Protein AF-0000000070921226 (afdb_homodimer)

Secondary structure (DSSP, 8-state):
--TTEEEEEE-SSSSS-EEEEEE-S-HHHHHH-TTEEEEEEEESS----TTTEEEE--STTT--SS-EEEEEEEEEEEEGGGEEEEEEE--HHHHHHHHHHHHHHHT--/--TTEEEEEE-SSSSS-EEEEEE-S-HHHHHH-TTEEEEEEEESS----TTTEEEE--STTT--SS-EEEEEEEEEEEEGGGEEEEEEE--HHHHHHHHHHHHHHHT--

pLDDT: mean 92.5, std 10.68, range [44.06, 98.75]

Solvent-accessible surface area (backbone atoms only — not comparable to full-atom values): 11361 Å² total; per-residue (Å²): 130,47,52,40,28,25,27,30,28,55,46,87,82,49,90,59,60,67,35,54,25,33,30,41,29,13,53,74,47,46,70,74,46,61,63,44,47,35,31,25,37,44,40,70,75,79,76,97,41,82,73,45,44,47,81,43,69,45,39,83,63,36,46,38,89,52,52,26,23,38,32,57,74,42,33,37,48,41,52,39,88,56,47,55,58,74,52,25,36,61,50,73,69,54,46,54,52,48,50,54,36,40,26,50,42,49,48,67,112,131,49,53,40,28,24,26,28,26,54,48,88,80,50,90,60,60,67,36,54,25,32,31,41,29,12,53,73,46,47,68,73,46,60,63,44,46,35,32,24,36,44,41,70,75,79,75,97,42,82,74,45,42,48,80,43,70,45,40,82,62,37,46,39,90,52,52,27,23,39,31,58,75,42,34,39,47,41,50,38,88,55,49,56,58,74,52,25,37,60,50,72,69,54,47,55,51,49,49,54,35,41,27,52,42,50,48,65,111

Nearest PDB structures (foldseek):
  5hk0-assembly1_B  TM=8.992E-01  e=8.658E-09  Mycobacterium tuberculosis H37Rv
  5hkc-assembly1_B  TM=8.793E-01  e=7.652E-09  Mycobacterium tuberculosis CDC1551
  5hk0-assembly1_A  TM=8.849E-01  e=1.606E-08  Mycobacterium tuberculosis H37Rv
  5hk3-assembly1_A  TM=8.472E-01  e=9.797E-09  Mycobacterium tuberculosis H37Rv
  5hk0-assembly2_C  TM=8.992E-01  e=5.878E-08  Mycobacterium tuberculosis H37Rv

Organism: NCBI:txid713585

Sequence (218 aa):
MRRGDIVTVAAPGAYGKPRPAVVIQGDSLNQADPSSTIVALMTSAPVDAPLLRLTVPANEETGLRTTSQVQVNRILTLPVAKVGQTIGRLNDRQMVELNRLLAVVIGLTMRRGDIVTVAAPGAYGKPRPAVVIQGDSLNQADPSSTIVALMTSAPVDAPLLRLTVPANEETGLRTTSQVQVNRILTLPVAKVGQTIGRLNDRQMVELNRLLAVVIGLT

InterPro domains:
  IPR003477 mRNA interferase PemK-like [PF02452] (2-105)
  IPR003477 mRNA interferase PemK-like [PTHR33988] (1-108)
  IPR011067 Plasmid maintenance toxin/Cell growth inhibitor [G3DSA:2.30.30.110] (11-109)

Foldseek 3Di:
DAAFFWWWFQDPPDPRDTFIWGFHAHVVCCPVPVQKTKTFGKDLDDDPDLLFWQWDQDDQQNQDPHTIIGRLLRMDMDTNVRIHDGRHGDDPVSVVSSVNSNCVNVVVD/DAAFFWWWFQDPPDVRDTFIWGFHDHVVCCVVPVQKTKTFGKDLDDDPDLLFWQWDQDDQQNQDPHTIIGGLLRMDMDTNVRIHDGRHGDDPVSVVSSVNSNCVNVVVD

Radius of gyration: 16.71 Å; Cα contacts (8 Å, |Δi|>4): 508; chains: 2; bounding box: 35×48×41 Å

Structure (mmCIF, N/CA/C/O backbone):
data_AF-0000000070921226-model_v1
#
loop_
_entity.id
_entity.type
_entity.pdbx_description
1 polymer 'Growth inhibitor PemK'
#
loop_
_atom_site.group_PDB
_atom_site.id
_atom_site.type_symbol
_atom_site.label_atom_id
_atom_site.label_alt_id
_atom_site.label_comp_id
_atom_site.label_asym_id
_atom_site.label_entity_id
_atom_site.label_seq_id
_atom_site.pdbx_PDB_ins_code
_atom_site.Cartn_x
_atom_site.Cartn_y
_atom_site.Cartn_z
_atom_site.occupancy
_atom_site.B_iso_or_equiv
_atom_site.auth_seq_id
_atom_site.auth_comp_id
_atom_site.auth_asym_id
_atom_site.auth_atom_id
_atom_site.pdbx_PDB_model_num
ATOM 1 N N . MET A 1 1 ? -15.984 6.469 6.035 1 92.06 1 MET A N 1
ATOM 2 C CA . MET A 1 1 ? -14.586 6.695 5.688 1 92.06 1 MET A CA 1
ATOM 3 C C . MET A 1 1 ? -14.422 6.867 4.18 1 92.06 1 MET A C 1
ATOM 5 O O . MET A 1 1 ? -15.023 6.129 3.396 1 92.06 1 MET A O 1
ATOM 9 N N . ARG A 1 2 ? -13.711 7.895 3.787 1 95.56 2 ARG A N 1
ATOM 10 C CA . ARG A 1 2 ? -13.508 8.234 2.383 1 95.56 2 ARG A CA 1
ATOM 11 C C . ARG A 1 2 ? -12.031 8.43 2.072 1 95.56 2 ARG A C 1
ATOM 13 O O . ARG A 1 2 ? -11.258 8.844 2.939 1 95.56 2 ARG A O 1
ATOM 20 N N . ARG A 1 3 ? -11.797 8.102 0.801 1 97.69 3 ARG A N 1
ATOM 21 C CA . ARG A 1 3 ? -10.445 8.414 0.341 1 97.69 3 ARG A CA 1
ATOM 22 C C . ARG A 1 3 ? -10.117 9.883 0.588 1 97.69 3 ARG A C 1
ATOM 24 O O . ARG A 1 3 ? -10.945 10.766 0.34 1 97.69 3 ARG A O 1
ATOM 31 N N . GLY A 1 4 ? -8.922 10.086 1.115 1 98.44 4 GLY A N 1
ATOM 32 C CA . GLY A 1 4 ? -8.508 11.445 1.426 1 98.44 4 GLY A CA 1
ATOM 33 C C . GLY A 1 4 ? -8.758 11.836 2.871 1 98.44 4 GLY A C 1
ATOM 34 O O . GLY A 1 4 ? -8.258 12.859 3.342 1 98.44 4 GLY A O 1
ATOM 35 N N . ASP A 1 5 ? -9.57 11.07 3.596 1 98.62 5 ASP A N 1
ATOM 36 C CA . ASP A 1 5 ? -9.742 11.297 5.027 1 98.62 5 ASP A CA 1
ATOM 37 C C . ASP A 1 5 ? -8.422 11.141 5.777 1 98.62 5 ASP A C 1
ATOM 39 O O . ASP A 1 5 ? -7.645 10.234 5.488 1 98.62 5 ASP A O 1
ATOM 43 N N . ILE A 1 6 ? -8.18 12.039 6.703 1 98.75 6 ILE A N 1
ATOM 44 C CA . ILE A 1 6 ? -7.109 11.867 7.684 1 98.75 6 ILE A CA 1
ATOM 45 C C . ILE A 1 6 ? -7.66 11.172 8.93 1 98.75 6 ILE A C 1
ATOM 47 O O . ILE A 1 6 ? -8.602 11.664 9.547 1 98.75 6 ILE A O 1
ATOM 51 N N . VAL A 1 7 ? -7.074 10.055 9.297 1 98.25 7 VAL A N 1
ATOM 52 C CA . VAL A 1 7 ? -7.551 9.227 10.391 1 98.25 7 VAL A CA 1
ATOM 53 C C . VAL A 1 7 ? -6.41 8.953 11.375 1 98.25 7 VAL A C 1
ATOM 55 O O . VAL A 1 7 ? -5.242 9.195 11.055 1 98.25 7 VAL A O 1
ATOM 58 N N . THR A 1 8 ? -6.746 8.547 12.555 1 96.56 8 THR A N 1
ATOM 59 C CA . THR A 1 8 ? -5.73 8.07 13.484 1 96.56 8 THR A CA 1
ATOM 60 C C . THR A 1 8 ? -5.582 6.555 13.398 1 96.56 8 THR A C 1
ATOM 62 O O . THR A 1 8 ? -6.574 5.836 13.266 1 96.56 8 THR A O 1
ATOM 65 N N . VAL A 1 9 ? -4.301 6.148 13.391 1 94.38 9 VAL A N 1
ATOM 66 C CA . VAL A 1 9 ? -4.082 4.707 13.352 1 94.38 9 VAL A CA 1
ATOM 67 C C . VAL A 1 9 ? -3.01 4.32 14.367 1 94.38 9 VAL A C 1
ATOM 69 O O . VAL A 1 9 ? -2.1 5.105 14.648 1 94.38 9 VAL A O 1
ATOM 72 N N . ALA A 1 10 ? -3.209 3.178 14.992 1 81.38 10 ALA A N 1
ATOM 73 C CA . ALA A 1 10 ? -2.146 2.609 15.82 1 81.38 10 ALA A CA 1
ATOM 74 C C . ALA A 1 10 ? -1.077 1.944 14.953 1 81.38 10 ALA A C 1
ATOM 76 O O . ALA A 1 10 ? -1.373 1.024 14.188 1 81.38 10 ALA A O 1
ATOM 77 N N . ALA A 1 11 ? -0.062 2.578 14.602 1 62.94 11 ALA A N 1
ATOM 78 C CA . ALA A 1 11 ? 0.935 1.923 13.758 1 62.94 11 ALA A CA 1
ATOM 79 C C . ALA A 1 11 ? 1.605 0.769 14.492 1 62.94 11 ALA A C 1
ATOM 81 O O . ALA A 1 11 ? 1.796 0.831 15.711 1 62.94 11 ALA A O 1
ATOM 82 N N . PRO A 1 12 ? 1.834 -0.324 13.594 1 56.66 12 PRO A N 1
ATOM 83 C CA . PRO A 1 12 ? 2.498 -1.465 1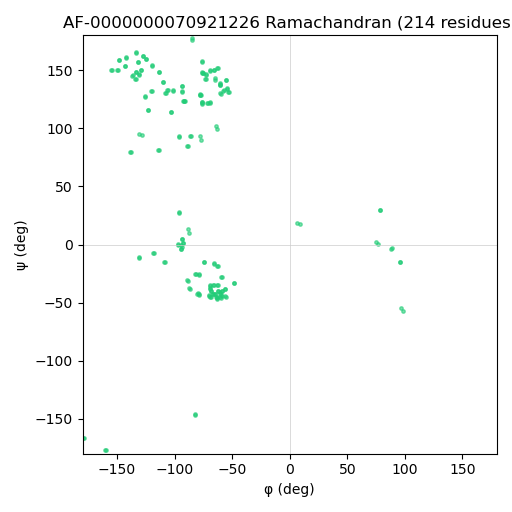4.227 1 56.66 12 PRO A CA 1
ATOM 84 C C . PRO A 1 12 ? 3.832 -1.089 14.867 1 56.66 12 PRO A C 1
ATOM 86 O O . PRO A 1 12 ? 4.605 -0.324 14.289 1 56.66 12 PRO A O 1
ATOM 89 N N . GLY A 1 13 ? 4.102 -1.457 15.984 1 49.94 13 GLY A N 1
ATOM 90 C CA . GLY A 1 13 ? 5.332 -1.242 16.734 1 49.94 13 GLY A CA 1
ATOM 91 C C . GLY A 1 13 ? 5.258 -0.051 17.672 1 49.94 13 GLY A C 1
ATOM 92 O O . GLY A 1 13 ? 5.867 -0.06 18.75 1 49.94 13 GLY A O 1
ATOM 93 N N . ALA A 1 14 ? 4.895 1.092 17.047 1 44.78 14 ALA A N 1
ATOM 94 C CA . ALA A 1 14 ? 5.035 2.312 17.844 1 44.78 14 ALA A CA 1
ATOM 95 C C . ALA A 1 14 ? 4.109 2.295 19.047 1 44.78 14 ALA A C 1
ATOM 97 O O . ALA A 1 14 ? 2.889 2.193 18.906 1 44.78 14 ALA A O 1
ATOM 98 N N . TYR A 1 15 ? 4.824 1.974 20.25 1 51 15 TYR A N 1
ATOM 99 C CA . TYR A 1 15 ? 4.266 2.004 21.594 1 51 15 TYR A CA 1
ATOM 100 C C . TYR A 1 15 ? 2.766 2.273 21.547 1 51 15 TYR A C 1
ATOM 102 O O . TYR A 1 15 ? 2.164 2.617 22.578 1 51 15 TYR A O 1
ATOM 110 N N . GLY A 1 16 ? 2.156 2.082 20.484 1 58.38 16 GLY A N 1
ATOM 111 C CA . GLY A 1 16 ? 0.704 2.088 20.562 1 58.38 16 GLY A CA 1
ATOM 112 C C . GLY A 1 16 ? 0.105 3.475 20.406 1 58.38 16 GLY A C 1
ATOM 113 O O . GLY A 1 16 ? -1.105 3.65 20.562 1 58.38 16 GLY A O 1
ATOM 114 N N . LYS A 1 17 ? 0.927 4.59 20.297 1 71.44 17 LYS A N 1
ATOM 115 C CA . LYS A 1 17 ? 0.249 5.879 20.219 1 71.44 17 LYS A CA 1
ATOM 116 C C . LYS A 1 17 ? -0.321 6.117 18.828 1 71.44 17 LYS A C 1
ATOM 118 O O . LYS A 1 17 ? 0.383 5.953 17.828 1 71.44 17 LYS A O 1
ATOM 123 N N . PRO A 1 18 ? -1.565 6.445 18.812 1 86.44 18 PRO A N 1
ATOM 124 C CA . PRO A 1 18 ? -2.211 6.645 17.516 1 86.44 18 PRO A CA 1
ATOM 125 C C . PRO A 1 18 ? -1.567 7.766 16.703 1 86.44 18 PRO A C 1
ATOM 127 O O . PRO A 1 18 ? -1.238 8.82 17.25 1 86.44 18 PRO A O 1
ATOM 130 N N . ARG A 1 19 ? -1.253 7.48 15.461 1 92.31 19 ARG A N 1
ATOM 131 C CA . ARG A 1 19 ? -0.672 8.438 14.531 1 92.31 19 ARG A CA 1
ATOM 132 C C . ARG A 1 19 ? -1.638 8.75 13.391 1 92.31 19 ARG A C 1
ATOM 134 O O . ARG A 1 19 ? -2.457 7.906 13.023 1 92.31 19 ARG A O 1
ATOM 141 N N . PRO A 1 20 ? -1.543 10.039 12.883 1 96.94 20 PRO A N 1
ATOM 142 C CA . PRO A 1 20 ? -2.375 10.336 11.719 1 96.94 20 PRO A CA 1
ATOM 143 C C . PRO A 1 20 ? -1.96 9.539 10.484 1 96.94 20 PRO A C 1
ATOM 145 O O . PRO A 1 20 ? -0.782 9.211 10.32 1 96.94 20 PRO A O 1
ATOM 148 N N . ALA A 1 21 ? -2.887 9.258 9.656 1 98 21 ALA A N 1
ATOM 149 C CA . ALA A 1 21 ? -2.717 8.625 8.352 1 98 21 ALA A CA 1
ATOM 150 C C . ALA A 1 21 ? -3.777 9.117 7.367 1 98 21 ALA A C 1
ATOM 152 O O . ALA A 1 21 ? -4.828 9.617 7.773 1 98 21 ALA A O 1
ATOM 153 N N . VAL A 1 22 ? -3.486 8.977 6.098 1 98.69 22 VAL A N 1
ATOM 154 C CA . VAL A 1 22 ? -4.453 9.352 5.07 1 98.69 22 VAL A CA 1
ATOM 155 C C . VAL A 1 22 ? -5.023 8.094 4.414 1 98.69 22 VAL A C 1
ATOM 157 O O . VAL A 1 22 ? -4.273 7.207 4.004 1 98.69 22 VAL A O 1
ATOM 160 N N . VAL A 1 23 ? -6.34 8.055 4.328 1 98.19 23 VAL A N 1
ATOM 161 C CA . VAL A 1 23 ? -6.992 6.977 3.592 1 98.19 23 VAL A CA 1
ATOM 162 C C . VAL A 1 23 ? -6.727 7.133 2.098 1 98.19 23 VAL A C 1
ATOM 164 O O . VAL A 1 23 ? -7.102 8.141 1.495 1 98.19 23 VAL A O 1
ATOM 167 N N . ILE A 1 24 ? -6.113 6.059 1.52 1 98.12 24 ILE A N 1
ATOM 168 C CA . ILE A 1 24 ? -5.805 6.184 0.098 1 98.12 24 ILE A CA 1
ATOM 169 C C . ILE A 1 24 ? -6.562 5.113 -0.688 1 98.12 24 ILE A C 1
ATOM 171 O O . ILE A 1 24 ? -6.555 5.121 -1.921 1 98.12 24 ILE A O 1
ATOM 175 N N . GLN A 1 25 ? -7.227 4.172 0.006 1 97.19 25 GLN A N 1
ATOM 176 C CA . GLN A 1 25 ? -8.094 3.207 -0.661 1 97.19 25 GLN A CA 1
ATOM 177 C C . GLN A 1 25 ? -9.234 3.908 -1.4 1 97.19 25 GLN A C 1
ATOM 179 O O . GLN A 1 25 ? -9.836 4.844 -0.874 1 97.19 25 GLN A O 1
ATOM 184 N N . GLY A 1 26 ? -9.523 3.383 -2.625 1 96.19 26 GLY A N 1
ATOM 185 C CA . GLY A 1 26 ? -10.602 3.955 -3.412 1 96.19 26 GLY A CA 1
ATOM 186 C C . GLY A 1 26 ? -11.961 3.811 -2.75 1 96.19 26 GLY A C 1
ATOM 187 O O . GLY A 1 26 ? -12.234 2.803 -2.1 1 96.19 26 GLY A O 1
ATOM 188 N N . ASP A 1 27 ? -12.852 4.754 -3.066 1 94.81 27 ASP A N 1
ATOM 189 C CA . ASP A 1 27 ? -14.133 4.82 -2.379 1 94.81 27 ASP A CA 1
ATOM 190 C C . ASP A 1 27 ? -15.023 3.633 -2.75 1 94.81 27 ASP A C 1
ATOM 192 O O . ASP A 1 27 ? -15.828 3.172 -1.938 1 94.81 27 ASP A O 1
ATOM 196 N N . SER A 1 28 ? -14.922 3.217 -3.963 1 91.38 28 SER A N 1
ATOM 197 C CA . SER A 1 28 ? -15.711 2.053 -4.352 1 91.38 28 SER A CA 1
ATOM 198 C C . SER A 1 28 ? -15.422 0.86 -3.445 1 91.38 28 SER A C 1
ATOM 200 O O . SER A 1 28 ? -16.328 0.13 -3.059 1 91.38 28 SER A O 1
ATOM 202 N N . LEU A 1 29 ? -14.234 0.707 -3.09 1 92.12 29 LEU A N 1
ATOM 203 C CA . LEU A 1 29 ? -13.859 -0.392 -2.207 1 92.12 29 LEU A CA 1
ATOM 204 C C . LEU A 1 29 ? -14.203 -0.066 -0.758 1 92.12 29 LEU A C 1
ATOM 206 O O . LEU A 1 29 ? -14.602 -0.949 0.002 1 92.12 29 LEU A O 1
ATOM 210 N N . ASN A 1 30 ? -13.906 1.122 -0.368 1 92.25 30 ASN A N 1
ATOM 211 C CA . ASN A 1 30 ? -14.289 1.528 0.979 1 92.25 30 ASN A CA 1
ATOM 212 C C . ASN A 1 30 ? -15.75 1.182 1.275 1 92.25 30 ASN A C 1
ATOM 214 O O . ASN A 1 30 ? -16.094 0.838 2.408 1 92.25 30 ASN A O 1
ATOM 218 N N . GLN A 1 31 ? -16.562 1.231 0.322 1 89.62 31 GLN A N 1
ATOM 219 C CA . GLN A 1 31 ? -17.984 0.988 0.476 1 89.62 31 GLN A CA 1
ATOM 220 C C . GLN A 1 31 ? -18.312 -0.5 0.363 1 89.62 31 GLN A C 1
ATOM 222 O O . GLN A 1 31 ? -19.109 -1.026 1.133 1 89.62 31 GLN A O 1
A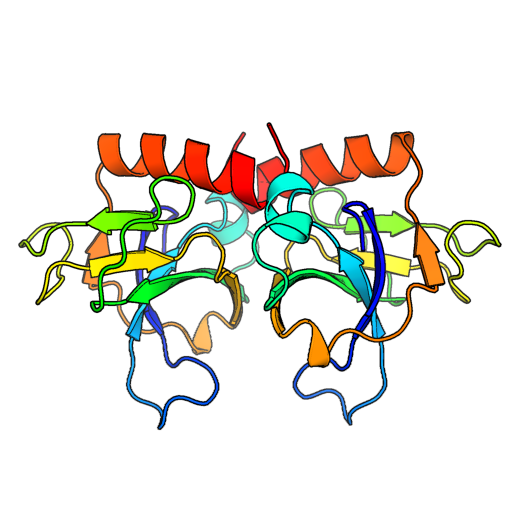TOM 227 N N . ALA A 1 32 ? -17.641 -1.193 -0.539 1 85.19 32 ALA A N 1
ATOM 228 C CA . ALA A 1 32 ? -17.984 -2.576 -0.87 1 85.19 32 ALA A CA 1
ATOM 229 C C . ALA A 1 32 ? -17.422 -3.539 0.176 1 85.19 32 ALA A C 1
ATOM 231 O O . ALA A 1 32 ? -18.031 -4.566 0.47 1 85.19 32 ALA A O 1
ATOM 232 N N . ASP A 1 33 ? -16.266 -3.406 0.652 1 78.31 33 ASP A N 1
ATOM 233 C CA . ASP A 1 33 ? -15.609 -4.258 1.641 1 78.31 33 ASP A CA 1
ATOM 234 C C . ASP A 1 33 ? -14.992 -3.422 2.764 1 78.31 33 ASP A C 1
ATOM 236 O O . ASP A 1 33 ? -13.797 -3.139 2.748 1 78.31 33 ASP A O 1
ATO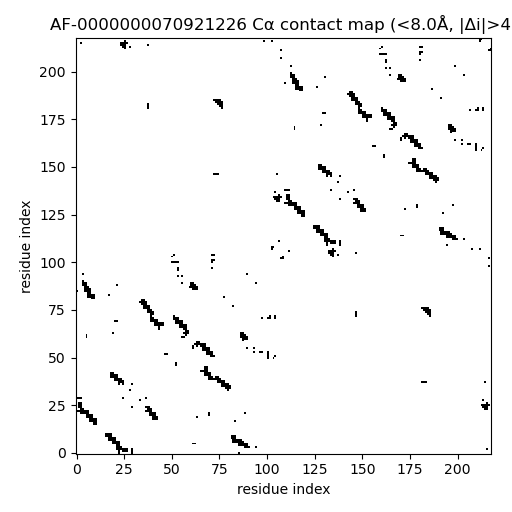M 240 N N . PRO A 1 34 ? -15.742 -3.332 3.715 1 77 34 PRO A N 1
ATOM 241 C CA . PRO A 1 34 ? -15.305 -2.434 4.785 1 77 34 PRO A CA 1
ATOM 242 C C . PRO A 1 34 ? -14.43 -3.131 5.824 1 77 34 PRO A C 1
ATOM 244 O O . PRO A 1 34 ? -14.234 -2.607 6.926 1 77 34 PRO A O 1
ATOM 247 N N . SER A 1 35 ? -14 -4.25 5.496 1 90.81 35 SER A N 1
ATOM 248 C CA . SER A 1 35 ? -13.258 -4.969 6.527 1 90.81 35 SER A CA 1
ATOM 249 C C . SER A 1 35 ? -11.836 -4.441 6.652 1 90.81 35 SER A C 1
ATOM 251 O O . SER A 1 35 ? -11.219 -4.555 7.711 1 90.81 35 SER A O 1
ATOM 253 N N . SER A 1 36 ? -11.32 -3.893 5.609 1 93.81 36 SER A N 1
ATOM 254 C CA . SER A 1 36 ? -9.961 -3.35 5.648 1 93.81 36 SER A CA 1
ATOM 255 C C . SER A 1 36 ? -9.859 -2.061 4.84 1 93.81 36 SER A C 1
ATOM 257 O O . SER A 1 36 ? -10.766 -1.732 4.07 1 93.81 36 SER A O 1
ATOM 259 N N . THR A 1 37 ? -8.891 -1.301 5.07 1 95.56 37 THR A N 1
ATOM 260 C CA . THR A 1 37 ? -8.602 -0.093 4.309 1 95.56 37 THR A CA 1
ATOM 261 C C . THR A 1 37 ? -7.094 0.096 4.156 1 95.56 37 THR A C 1
ATOM 263 O O . THR A 1 37 ? -6.309 -0.465 4.926 1 95.56 37 THR A O 1
ATOM 266 N N . ILE A 1 38 ? -6.691 0.779 3.092 1 96.69 38 ILE A N 1
ATOM 267 C CA . ILE A 1 38 ? -5.297 1.111 2.83 1 96.69 38 ILE A CA 1
ATOM 268 C C . ILE A 1 38 ? -5.031 2.566 3.209 1 96.69 38 ILE A C 1
ATOM 270 O O . ILE A 1 38 ? -5.797 3.461 2.836 1 96.69 38 ILE A O 1
ATOM 274 N N . VAL A 1 39 ? -3.949 2.799 3.945 1 97.25 39 VAL A N 1
ATOM 275 C CA . VAL A 1 39 ? -3.619 4.156 4.371 1 97.25 39 VAL A CA 1
ATOM 276 C C . VAL A 1 39 ? -2.15 4.445 4.074 1 97.25 39 VAL A C 1
ATOM 278 O O . VAL A 1 39 ? -1.354 3.525 3.875 1 97.25 39 VAL A O 1
ATOM 281 N N . ALA A 1 40 ? -1.833 5.668 3.953 1 97.81 40 ALA A N 1
ATOM 282 C CA . ALA A 1 40 ? -0.462 6.168 4 1 97.81 40 ALA A CA 1
ATOM 283 C C . ALA A 1 40 ? -0.188 6.887 5.32 1 97.81 40 ALA A C 1
ATOM 285 O O . ALA A 1 40 ? -0.95 7.77 5.723 1 97.81 40 ALA A O 1
ATOM 286 N N . LEU A 1 41 ? 0.9 6.605 5.98 1 96.44 41 LEU A N 1
ATOM 287 C CA . LEU A 1 41 ? 1.21 7.164 7.293 1 96.44 41 LEU A CA 1
ATOM 288 C C . LEU A 1 41 ? 1.671 8.609 7.172 1 96.44 41 LEU A C 1
ATOM 290 O O . LEU A 1 41 ? 2.137 9.031 6.109 1 96.44 41 LEU A O 1
ATOM 294 N N . MET A 1 42 ? 1.526 9.32 8.273 1 97.31 42 MET A N 1
ATOM 295 C CA . MET A 1 42 ? 1.997 10.695 8.336 1 97.31 42 MET A CA 1
ATOM 296 C C . MET A 1 42 ? 3.045 10.867 9.43 1 97.31 42 MET A C 1
ATOM 298 O O . MET A 1 42 ? 3.102 10.078 10.367 1 97.31 42 MET A O 1
ATOM 302 N N . THR A 1 43 ? 3.857 11.828 9.227 1 95.25 43 THR A N 1
ATOM 303 C CA . THR A 1 43 ? 4.883 12.172 10.203 1 95.25 43 THR A CA 1
ATOM 304 C C . THR A 1 43 ? 4.973 13.688 10.391 1 95.25 43 THR A C 1
ATOM 306 O O . THR A 1 43 ? 4.738 14.445 9.453 1 95.25 43 THR A O 1
ATOM 309 N N . SER A 1 44 ? 5.262 14.102 11.594 1 95.62 44 SER A N 1
ATOM 310 C CA . SER A 1 44 ? 5.484 15.516 11.867 1 95.62 44 SER A CA 1
ATOM 311 C C . SER A 1 44 ? 6.965 15.875 11.758 1 95.62 44 SER A C 1
ATOM 313 O O . SER A 1 44 ? 7.359 17.016 12.047 1 95.62 44 SER A O 1
ATOM 315 N N . ALA A 1 45 ? 7.816 14.906 11.414 1 95.06 45 ALA A N 1
ATOM 316 C CA . ALA A 1 45 ? 9.242 15.141 11.18 1 95.06 45 ALA A CA 1
ATOM 317 C C . ALA A 1 45 ? 9.531 15.336 9.695 1 95.06 45 ALA A C 1
ATOM 319 O O . ALA A 1 45 ? 9.891 14.391 9 1 95.06 45 ALA A O 1
ATOM 320 N N . PRO A 1 46 ? 9.508 16.547 9.305 1 92.25 46 PRO A N 1
ATOM 321 C CA . PRO A 1 46 ? 9.578 16.797 7.863 1 92.25 46 PRO A CA 1
ATOM 322 C C . PRO A 1 46 ? 10.969 16.531 7.289 1 92.25 46 PRO A C 1
ATOM 324 O O . PRO A 1 46 ? 11.977 16.75 7.965 1 92.25 46 PRO A O 1
ATOM 327 N N . VAL A 1 47 ? 11.023 16 6.129 1 94.25 47 VAL A N 1
ATOM 328 C CA . VAL A 1 47 ? 12.234 15.867 5.324 1 94.25 47 VAL A CA 1
ATOM 329 C C . VAL A 1 47 ? 12.016 16.5 3.953 1 94.25 47 VAL A C 1
ATOM 331 O O . VAL A 1 47 ? 10.875 16.75 3.547 1 94.25 47 VAL A O 1
ATOM 334 N N . ASP A 1 48 ? 13.148 16.828 3.275 1 94.81 48 ASP A N 1
ATOM 335 C CA . ASP A 1 48 ? 13.078 17.359 1.918 1 94.81 48 ASP A CA 1
ATOM 336 C C . ASP A 1 48 ? 13.094 16.234 0.885 1 94.81 48 ASP A C 1
ATOM 338 O O . ASP A 1 48 ? 14.141 15.922 0.319 1 94.81 48 ASP A O 1
ATOM 342 N N . ALA A 1 49 ? 11.977 15.672 0.596 1 92.94 49 ALA A N 1
ATOM 343 C CA . ALA A 1 49 ? 11.789 14.602 -0.383 1 92.94 49 ALA A CA 1
ATOM 344 C C . ALA A 1 49 ? 10.531 14.828 -1.211 1 92.94 49 ALA A C 1
ATOM 346 O O . ALA A 1 49 ? 9.508 14.18 -0.992 1 92.94 49 ALA A O 1
ATOM 347 N N . PRO A 1 50 ? 10.578 15.672 -2.191 1 92.75 50 PRO A N 1
ATOM 348 C CA . PRO A 1 50 ? 9.391 16.141 -2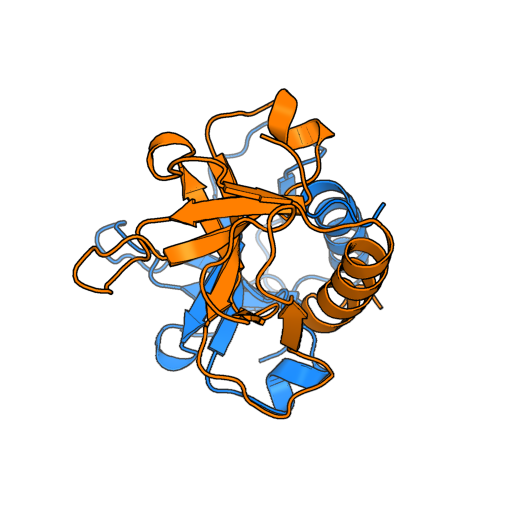.908 1 92.75 50 PRO A CA 1
ATOM 349 C C . PRO A 1 50 ? 8.695 15.031 -3.689 1 92.75 50 PRO A C 1
ATOM 351 O O . PRO A 1 50 ? 7.523 15.18 -4.062 1 92.75 50 PRO A O 1
ATOM 354 N N . LEU A 1 51 ? 9.32 13.977 -3.906 1 91.38 51 LEU A N 1
ATOM 355 C CA . LEU A 1 51 ? 8.703 12.891 -4.652 1 91.38 51 LEU A CA 1
ATOM 356 C C . LEU A 1 51 ? 8.07 11.875 -3.707 1 91.38 51 LEU A C 1
ATOM 358 O O . LEU A 1 51 ? 7.375 10.953 -4.148 1 91.38 51 LEU A O 1
ATOM 362 N N . LEU A 1 52 ? 8.266 12.125 -2.369 1 94.88 52 LEU A N 1
ATOM 363 C CA . LEU A 1 52 ? 7.824 11.094 -1.436 1 94.88 52 LEU A CA 1
ATOM 364 C C . LEU A 1 52 ? 6.984 11.695 -0.314 1 94.88 52 LEU A C 1
ATOM 366 O O . LEU A 1 52 ? 6.387 10.969 0.48 1 94.88 52 LEU A O 1
ATOM 370 N N . ARG A 1 53 ? 7.031 13.023 -0.278 1 97.31 53 ARG A N 1
ATOM 371 C CA . ARG A 1 53 ? 6.367 13.68 0.84 1 97.31 53 ARG A CA 1
ATOM 372 C C . ARG A 1 53 ? 5.363 14.719 0.344 1 97.31 53 ARG A C 1
ATOM 374 O O . ARG A 1 53 ? 5.676 15.516 -0.542 1 97.31 53 ARG A O 1
ATOM 381 N N . LEU A 1 54 ? 4.18 14.586 0.83 1 98.44 54 LEU A N 1
ATOM 382 C CA . LEU A 1 54 ? 3.18 15.641 0.692 1 98.44 54 LEU A CA 1
ATOM 383 C C . LEU A 1 54 ? 3.016 16.406 1.999 1 98.44 54 LEU A C 1
ATOM 385 O O . LEU A 1 54 ? 2.568 15.852 3.002 1 98.44 54 LEU A O 1
ATOM 389 N N . THR A 1 55 ? 3.389 17.641 1.967 1 98.38 55 THR A N 1
ATOM 390 C CA . THR A 1 55 ? 3.252 18.453 3.164 1 98.38 55 THR A CA 1
ATOM 391 C C . THR A 1 55 ? 1.806 18.906 3.354 1 98.38 55 THR A C 1
ATOM 393 O O . THR A 1 55 ? 1.176 19.406 2.416 1 98.38 55 THR A O 1
ATOM 396 N N . VAL A 1 56 ? 1.276 18.688 4.535 1 98.56 56 VAL A N 1
ATOM 397 C CA . VAL A 1 56 ? -0.094 19.031 4.906 1 98.56 56 VAL A CA 1
ATOM 398 C C . VAL A 1 56 ? -0.089 19.953 6.121 1 98.56 56 VAL A C 1
ATOM 400 O O . VAL A 1 56 ? 0.34 19.562 7.207 1 98.56 56 VAL A O 1
ATOM 403 N N . PRO A 1 57 ? -0.556 21.156 5.926 1 98.25 57 PRO A N 1
ATOM 404 C CA . PRO A 1 57 ? -0.566 22.078 7.051 1 98.25 57 PRO A CA 1
ATOM 405 C C . PRO A 1 57 ? -1.568 21.688 8.133 1 98.25 57 PRO A C 1
ATOM 407 O O . PRO A 1 57 ? -2.594 21.078 7.84 1 98.25 57 PRO A O 1
ATOM 410 N N . ALA A 1 58 ? -1.204 22.078 9.422 1 98.06 58 ALA A N 1
ATOM 411 C CA . ALA A 1 58 ? -2.156 21.938 10.523 1 98.06 58 ALA A CA 1
ATOM 412 C C . ALA A 1 58 ? -3.219 23.031 10.477 1 98.06 58 ALA A C 1
ATOM 414 O O . ALA A 1 58 ? -2.896 24.219 10.508 1 98.06 58 ALA A O 1
ATOM 415 N N . ASN A 1 59 ? -4.438 22.703 10.391 1 98.06 59 ASN A N 1
ATOM 416 C CA . ASN A 1 59 ? -5.566 23.625 10.453 1 98.06 59 ASN A CA 1
ATOM 417 C C . ASN A 1 59 ? -6.863 22.906 10.805 1 98.06 59 ASN A C 1
ATOM 419 O O . ASN A 1 59 ? -6.852 21.703 11.062 1 98.06 59 ASN A O 1
ATOM 423 N N . GLU A 1 60 ? -7.977 23.625 10.828 1 97.69 60 GLU A N 1
ATOM 424 C CA . GLU A 1 60 ? -9.258 23.047 11.227 1 97.69 60 GLU A CA 1
ATOM 425 C C . GLU A 1 60 ? -9.727 22 10.234 1 97.69 60 GLU A C 1
ATOM 427 O O . GLU A 1 60 ? -10.336 21 10.617 1 97.69 60 GLU A O 1
ATOM 432 N N . GLU A 1 61 ? -9.453 22.188 9 1 97.75 61 GLU A N 1
ATOM 433 C CA . GLU A 1 61 ? -9.891 21.266 7.957 1 97.75 61 GLU A CA 1
ATOM 434 C C . GLU A 1 61 ? -9.141 19.938 8.047 1 97.75 61 GLU A C 1
ATOM 436 O O . GLU A 1 61 ? -9.734 18.875 7.898 1 97.75 61 GLU A O 1
ATOM 441 N N . THR A 1 62 ? -7.836 20 8.242 1 98.38 62 THR A N 1
ATOM 442 C CA . THR A 1 62 ? -7.02 18.797 8.305 1 98.38 62 THR A CA 1
ATOM 443 C C . THR A 1 62 ? -7.09 18.172 9.695 1 98.38 62 THR A C 1
ATOM 445 O O . THR A 1 62 ? -6.777 16.984 9.867 1 98.38 62 THR A O 1
ATOM 448 N N . GLY A 1 63 ? -7.375 18.969 10.703 1 98 63 GLY A N 1
ATOM 449 C CA . GLY A 1 63 ? -7.48 18.453 12.062 1 98 63 GLY A CA 1
ATOM 450 C C . GLY A 1 63 ? -6.133 18.172 12.695 1 98 63 GLY A C 1
ATOM 451 O O . GLY A 1 63 ? -6.062 17.672 13.82 1 98 63 GLY A O 1
ATOM 452 N N . LEU A 1 64 ? -5.105 18.422 11.992 1 97.88 64 LEU A N 1
ATOM 453 C CA . LEU A 1 64 ? -3.76 18.172 12.5 1 97.88 64 LEU A CA 1
ATOM 454 C C . LEU A 1 64 ? -3.363 19.25 13.516 1 97.88 64 LEU A C 1
ATOM 456 O O . LEU A 1 64 ? -3.744 20.406 13.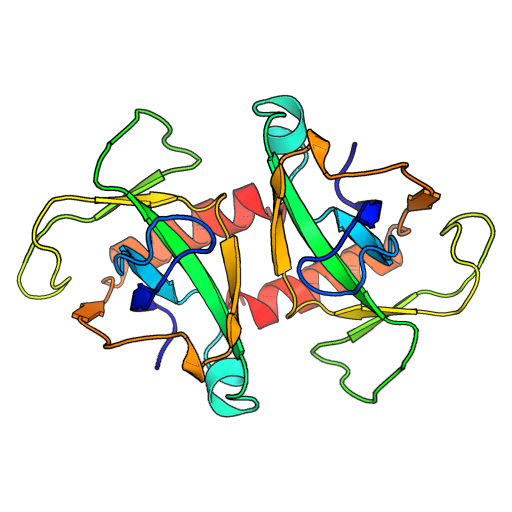375 1 97.88 64 LEU A O 1
ATOM 460 N N . ARG A 1 65 ? -2.576 18.812 14.461 1 96.62 65 ARG A N 1
ATOM 461 C CA . ARG A 1 65 ? -2.066 19.734 15.469 1 96.62 65 ARG A CA 1
ATOM 462 C C . ARG A 1 65 ? -0.757 20.375 15.008 1 96.62 65 ARG A C 1
ATOM 464 O O . ARG A 1 65 ? -0.424 21.484 15.422 1 96.62 65 ARG A O 1
ATOM 471 N N . THR A 1 66 ? -0.079 19.641 14.273 1 97.12 66 THR A N 1
ATOM 472 C CA . THR A 1 66 ? 1.187 20.094 13.711 1 97.12 66 THR A CA 1
ATOM 473 C C . THR A 1 66 ? 1.246 19.812 12.211 1 97.12 66 THR A C 1
ATOM 475 O O . THR A 1 66 ? 0.674 18.828 11.742 1 97.12 66 THR A O 1
ATOM 478 N N . THR A 1 67 ? 1.947 20.766 11.562 1 98.12 67 THR A N 1
ATOM 479 C CA . THR A 1 67 ? 2.215 20.484 10.156 1 98.12 67 THR A CA 1
ATOM 480 C C . THR A 1 67 ? 2.879 19.125 10 1 98.12 67 THR A C 1
ATOM 482 O O . THR A 1 67 ? 3.822 18.797 10.719 1 98.12 67 THR A O 1
ATOM 485 N N . SER A 1 68 ? 2.336 18.344 9.094 1 98.12 68 SER A N 1
ATOM 486 C CA . SER A 1 68 ? 2.793 16.969 8.906 1 98.12 68 SER A CA 1
ATOM 487 C C . SER A 1 68 ? 3.004 16.656 7.43 1 98.12 68 SER A C 1
ATOM 489 O O . SER A 1 68 ? 2.637 17.453 6.562 1 98.12 68 SER A O 1
ATOM 491 N N . GLN A 1 69 ? 3.68 15.602 7.184 1 98.56 69 GLN A N 1
ATOM 492 C CA . GLN A 1 69 ? 3.869 15.109 5.824 1 98.56 69 GLN A CA 1
ATOM 493 C C . GLN A 1 69 ? 3.299 13.703 5.668 1 98.56 69 GLN A C 1
ATOM 495 O O . GLN A 1 69 ? 3.492 12.844 6.531 1 98.56 69 GLN A O 1
ATOM 500 N N . VAL A 1 70 ? 2.533 13.539 4.586 1 98.5 70 VAL A N 1
ATOM 501 C CA . VAL A 1 70 ? 2.156 12.188 4.191 1 98.5 70 VAL A CA 1
ATOM 502 C C . VAL A 1 70 ? 3.373 11.453 3.637 1 98.5 70 VAL A C 1
ATOM 504 O O . VAL A 1 70 ? 4.047 11.945 2.729 1 98.5 70 VAL A O 1
ATOM 507 N N . GLN A 1 71 ? 3.693 10.336 4.27 1 96.75 71 GLN A N 1
ATOM 508 C CA . GLN A 1 71 ? 4.738 9.461 3.75 1 96.75 71 GLN A CA 1
ATOM 509 C C . GLN A 1 71 ? 4.172 8.484 2.723 1 96.75 71 GLN A C 1
ATOM 511 O O . GLN A 1 71 ? 3.76 7.375 3.072 1 96.75 71 GLN A O 1
ATOM 516 N N . VAL A 1 72 ? 4.227 8.836 1.414 1 96.81 72 VAL A N 1
ATOM 517 C CA . VAL A 1 72 ? 3.482 8.117 0.386 1 96.81 72 VAL A CA 1
ATOM 518 C C . VAL A 1 72 ? 4.152 6.773 0.107 1 96.81 72 VAL A C 1
ATOM 520 O O . VAL A 1 72 ? 3.57 5.902 -0.546 1 96.81 72 VAL A O 1
ATOM 523 N N . ASN A 1 73 ? 5.348 6.625 0.544 1 95 73 ASN A N 1
ATOM 524 C CA . ASN A 1 73 ? 5.996 5.324 0.416 1 95 73 ASN A CA 1
ATOM 525 C C . ASN A 1 73 ? 5.809 4.48 1.674 1 95 73 ASN A C 1
ATOM 527 O O . ASN A 1 73 ? 6.414 3.414 1.807 1 95 73 ASN A O 1
ATOM 531 N N . ARG A 1 74 ? 5.07 4.902 2.631 1 95.06 74 ARG A N 1
ATOM 532 C CA . ARG A 1 74 ? 4.711 4.137 3.818 1 95.06 74 ARG A CA 1
ATOM 533 C C . ARG A 1 74 ? 3.215 3.834 3.844 1 95.06 74 ARG A C 1
ATOM 535 O O . ARG A 1 74 ? 2.471 4.426 4.629 1 95.06 74 ARG A O 1
ATOM 542 N N . ILE A 1 75 ? 2.977 2.84 3.119 1 96 75 ILE A N 1
ATOM 543 C CA . ILE A 1 75 ? 1.603 2.406 2.887 1 96 75 ILE A CA 1
ATOM 544 C C . ILE A 1 75 ? 1.352 1.082 3.604 1 96 75 ILE A C 1
ATOM 546 O O . ILE A 1 75 ? 2.199 0.186 3.58 1 96 75 ILE A O 1
ATOM 550 N N . LEU A 1 76 ? 0.175 0.957 4.191 1 93.62 76 LEU A N 1
ATOM 551 C CA . LEU A 1 76 ? -0.188 -0.33 4.773 1 93.62 76 LEU A CA 1
ATOM 552 C C . LEU A 1 76 ? -1.695 -0.549 4.711 1 93.62 76 LEU A C 1
ATOM 554 O O . LEU A 1 76 ? -2.469 0.412 4.723 1 93.62 76 LEU A O 1
ATOM 558 N N . THR A 1 77 ? -2.053 -1.789 4.617 1 94.94 77 THR A N 1
ATOM 559 C CA . THR A 1 77 ? -3.441 -2.211 4.758 1 94.94 77 THR A CA 1
ATOM 560 C C . THR A 1 77 ? -3.738 -2.621 6.199 1 94.94 77 THR A C 1
ATOM 562 O O . THR A 1 77 ? -2.979 -3.381 6.801 1 94.94 77 THR A O 1
ATOM 565 N N . LEU A 1 78 ? -4.82 -2.102 6.711 1 92.31 78 LEU A N 1
ATOM 566 C CA . LEU A 1 78 ? -5.215 -2.438 8.078 1 92.31 78 LEU A CA 1
ATOM 567 C C . LEU A 1 78 ? -6.703 -2.775 8.141 1 92.31 78 LEU A C 1
ATOM 569 O O . LEU A 1 78 ? -7.5 -2.25 7.359 1 92.31 78 LEU A O 1
ATOM 573 N N . PRO A 1 79 ? -6.996 -3.74 9.141 1 92.38 79 PRO A N 1
ATOM 574 C CA . PRO A 1 79 ? -8.422 -3.861 9.438 1 92.38 79 PRO A CA 1
ATOM 575 C C . PRO A 1 79 ? -9.062 -2.531 9.836 1 92.38 79 PRO A C 1
ATOM 577 O O . PRO A 1 79 ? -8.445 -1.74 10.555 1 92.38 79 PRO A O 1
ATOM 580 N N . VAL A 1 80 ? -10.273 -2.336 9.367 1 93.56 80 VAL A N 1
ATOM 581 C CA . VAL A 1 80 ? -10.969 -1.093 9.68 1 93.56 80 VAL A CA 1
ATOM 582 C C . VAL A 1 80 ? -11.109 -0.945 11.188 1 93.56 80 VAL A C 1
ATOM 584 O O . VAL A 1 80 ? -11.078 0.17 11.719 1 93.56 80 VAL A O 1
ATOM 587 N N . ALA A 1 81 ? -11.148 -2.025 11.867 1 91.5 81 ALA A N 1
ATOM 588 C CA . ALA A 1 81 ? -11.273 -2.031 13.328 1 91.5 81 ALA A CA 1
ATOM 589 C C . ALA A 1 81 ? -10.062 -1.362 13.977 1 91.5 81 ALA A C 1
ATOM 591 O O . ALA A 1 81 ? -10.125 -0.958 15.141 1 91.5 81 ALA A O 1
ATOM 592 N N . LYS A 1 82 ? -8.961 -1.215 13.281 1 91.31 82 LYS A N 1
ATOM 593 C CA . LYS A 1 82 ? -7.754 -0.592 13.812 1 91.31 82 LYS A CA 1
ATOM 594 C C . LYS A 1 82 ? -7.672 0.877 13.406 1 91.31 82 LYS A C 1
ATOM 596 O O . LYS A 1 8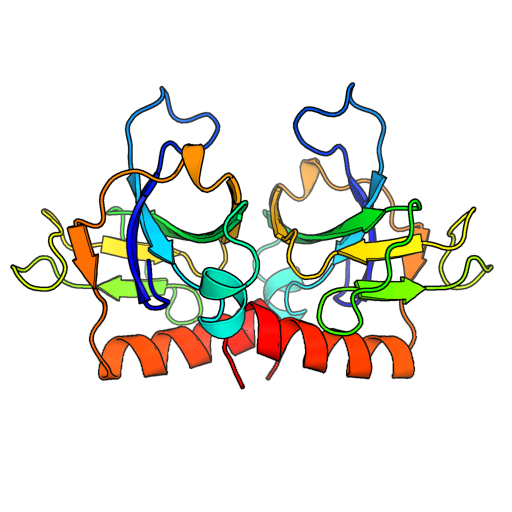2 ? -6.676 1.55 13.688 1 91.31 82 LYS A O 1
ATOM 601 N N . VAL A 1 83 ? -8.641 1.296 12.703 1 93.62 83 VAL A N 1
ATOM 602 C CA . VAL A 1 83 ? -8.703 2.695 12.297 1 93.62 83 VAL A CA 1
ATOM 603 C C . VAL A 1 83 ? -9.508 3.496 13.312 1 93.62 83 VAL A C 1
ATOM 605 O O . VAL A 1 83 ? -10.641 3.127 13.648 1 93.62 83 VAL A O 1
ATOM 608 N N . GLY A 1 84 ? -8.891 4.488 13.828 1 94.5 84 GLY A N 1
ATOM 609 C CA . GLY A 1 84 ? -9.547 5.348 14.797 1 94.5 84 GLY A CA 1
ATOM 610 C C . GLY A 1 84 ? -10.422 6.406 14.156 1 94.5 84 GLY A C 1
ATOM 611 O O . GLY A 1 84 ? -11.078 6.148 13.148 1 94.5 84 GLY A O 1
ATOM 612 N N . GLN A 1 85 ? -10.477 7.543 14.789 1 95.5 85 GLN A N 1
ATOM 613 C CA . GLN A 1 85 ? -11.375 8.609 14.359 1 95.5 85 GLN A CA 1
ATOM 614 C C . GLN A 1 85 ? -10.836 9.312 13.117 1 95.5 85 GLN A C 1
ATOM 616 O O . GLN A 1 85 ? -9.625 9.414 12.922 1 95.5 85 GLN A O 1
ATOM 621 N N . THR A 1 86 ? -11.789 9.758 12.297 1 98.06 86 THR A N 1
ATOM 622 C CA . THR A 1 86 ? -11.445 10.727 11.258 1 98.06 86 THR A CA 1
ATOM 623 C C . THR A 1 86 ? -11.266 12.117 11.852 1 98.06 86 THR A C 1
ATOM 625 O O . THR A 1 86 ? -12.18 12.664 12.469 1 98.06 86 THR A O 1
ATOM 628 N N . ILE A 1 87 ? -10.148 12.664 11.648 1 98.25 87 ILE A N 1
ATOM 629 C CA . ILE A 1 87 ? -9.883 13.938 12.312 1 98.25 87 ILE A CA 1
ATOM 630 C C . ILE A 1 87 ? -9.898 15.07 11.289 1 98.25 87 ILE A C 1
ATOM 632 O O . ILE A 1 87 ? -9.922 16.25 11.656 1 98.25 87 ILE A O 1
ATOM 636 N N . GLY A 1 88 ? -9.836 14.828 10.055 1 98.69 88 GLY A N 1
ATOM 637 C CA . GLY A 1 88 ? -9.82 15.812 8.984 1 98.69 88 GLY A CA 1
ATOM 638 C C . GLY A 1 88 ? -9.766 15.188 7.605 1 98.69 88 GLY A C 1
ATOM 639 O O . GLY A 1 88 ? -10.086 14.008 7.438 1 98.69 88 GLY A O 1
ATOM 640 N N . ARG A 1 89 ? -9.461 16.062 6.637 1 98.75 89 ARG A N 1
ATOM 641 C CA . ARG A 1 89 ? -9.406 15.594 5.254 1 98.75 89 ARG A CA 1
ATOM 642 C C . ARG A 1 89 ? -8.492 16.484 4.41 1 98.75 89 ARG A C 1
ATOM 644 O O . ARG A 1 89 ? -8.344 17.672 4.688 1 98.75 89 ARG A O 1
ATOM 651 N N . LEU A 1 90 ? -7.934 15.828 3.438 1 98.75 90 LEU A N 1
ATOM 652 C CA . LEU A 1 90 ? -7.184 16.578 2.438 1 98.75 90 LEU A CA 1
ATOM 653 C C . LEU A 1 90 ? -8.125 17.359 1.526 1 98.75 90 LEU A C 1
ATOM 655 O O . LEU A 1 90 ? -9.211 16.875 1.189 1 98.75 90 LEU A O 1
ATOM 659 N N . ASN A 1 91 ? -7.641 18.516 1.111 1 98.31 91 ASN A N 1
ATOM 660 C CA . ASN A 1 91 ? -8.422 19.25 0.117 1 98.31 91 ASN A CA 1
ATOM 661 C C . ASN A 1 91 ? -8.109 18.766 -1.299 1 98.31 91 ASN A C 1
ATOM 663 O O . ASN A 1 91 ? -7.258 17.891 -1.492 1 98.31 91 ASN A O 1
ATOM 667 N N . ASP A 1 92 ? -8.867 19.359 -2.283 1 97.38 92 ASP A N 1
ATOM 668 C CA . ASP A 1 92 ? -8.781 18.891 -3.664 1 97.38 92 ASP A CA 1
ATOM 669 C C . ASP A 1 92 ? -7.359 19.047 -4.207 1 97.38 92 ASP A C 1
ATOM 671 O O . ASP A 1 92 ? -6.867 18.172 -4.918 1 97.38 92 ASP A O 1
ATOM 675 N N . ARG A 1 93 ? -6.762 20.109 -3.9 1 97.5 93 ARG A N 1
ATOM 676 C CA . ARG A 1 93 ? -5.402 20.344 -4.375 1 97.5 93 ARG A CA 1
ATOM 677 C C . ARG A 1 93 ? -4.43 19.328 -3.799 1 97.5 93 ARG A C 1
ATOM 679 O O . ARG A 1 93 ? -3.576 18.797 -4.516 1 97.5 93 ARG A O 1
ATOM 686 N N . GLN A 1 94 ? -4.574 19.109 -2.533 1 97.94 94 GLN A N 1
ATOM 687 C CA . GLN A 1 94 ? -3.732 18.109 -1.871 1 97.94 94 GLN A CA 1
ATOM 688 C C . GLN A 1 94 ? -3.975 16.719 -2.439 1 97.94 94 GLN A C 1
ATOM 690 O O . GLN A 1 94 ? -3.033 15.938 -2.605 1 97.94 94 GLN A O 1
ATOM 695 N N . MET A 1 95 ? -5.215 16.469 -2.809 1 97.94 95 MET A N 1
ATOM 696 C CA . MET A 1 95 ? -5.543 15.156 -3.375 1 97.94 95 MET A CA 1
ATOM 697 C C . MET A 1 95 ? -4.898 14.984 -4.742 1 97.94 95 MET A C 1
ATOM 699 O O . MET A 1 95 ? -4.449 13.883 -5.086 1 97.94 95 MET A O 1
ATOM 703 N N . VAL A 1 96 ? -4.879 15.977 -5.547 1 97.38 96 VAL A N 1
ATOM 704 C CA . VAL A 1 96 ? -4.242 15.914 -6.855 1 97.38 96 VAL A CA 1
ATOM 705 C C . VAL A 1 96 ? -2.756 15.602 -6.695 1 97.38 96 VAL A C 1
ATOM 707 O O . VAL A 1 96 ? -2.215 14.742 -7.398 1 97.38 96 VAL A O 1
ATOM 710 N N . GLU A 1 97 ? -2.141 16.266 -5.789 1 97.56 97 GLU A N 1
ATOM 711 C CA . GLU A 1 97 ? -0.722 16.031 -5.535 1 97.56 97 GLU A CA 1
ATOM 712 C C . GLU A 1 97 ? -0.485 14.641 -4.973 1 97.56 97 GLU A C 1
ATOM 714 O O . GLU A 1 97 ? 0.453 13.953 -5.379 1 97.56 97 GLU A O 1
ATOM 719 N N . LEU A 1 98 ? -1.356 14.242 -4.027 1 98.12 98 LEU A N 1
ATOM 720 C CA . LEU A 1 98 ? -1.269 12.891 -3.479 1 98.12 98 LEU A CA 1
ATOM 721 C C . LEU A 1 98 ? -1.335 11.852 -4.59 1 98.12 98 LEU A C 1
ATOM 723 O O . LEU A 1 98 ? -0.547 10.898 -4.605 1 98.12 98 LEU A O 1
ATOM 727 N N . ASN A 1 99 ? -2.27 12.039 -5.531 1 97.31 99 ASN A N 1
ATOM 728 C CA . ASN A 1 99 ? -2.422 11.109 -6.645 1 97.31 99 ASN A CA 1
ATOM 729 C C . ASN A 1 99 ? -1.14 11 -7.469 1 97.31 99 ASN A C 1
ATOM 731 O O . ASN A 1 99 ? -0.725 9.898 -7.836 1 97.31 99 ASN A O 1
ATOM 735 N N . ARG A 1 100 ? -0.547 12.094 -7.738 1 96 100 ARG A N 1
ATOM 736 C CA . ARG A 1 100 ? 0.681 12.109 -8.523 1 96 100 ARG A CA 1
ATOM 737 C C . ARG A 1 100 ? 1.803 11.367 -7.812 1 96 100 ARG A C 1
ATOM 739 O O . ARG A 1 100 ? 2.504 10.555 -8.422 1 96 100 ARG A O 1
ATOM 746 N N . LEU A 1 101 ? 1.958 11.648 -6.531 1 96.81 101 LEU A N 1
ATOM 747 C CA . LEU A 1 101 ? 3.021 11.016 -5.762 1 96.81 101 LEU A CA 1
ATOM 748 C C . LEU A 1 101 ? 2.801 9.516 -5.66 1 96.81 101 LEU A C 1
ATOM 750 O O . LEU A 1 101 ? 3.744 8.734 -5.801 1 96.81 101 LEU A O 1
ATOM 754 N N . LEU A 1 102 ? 1.532 9.117 -5.406 1 97.31 102 LEU A N 1
ATOM 755 C CA . LEU A 1 102 ? 1.209 7.699 -5.301 1 97.31 102 LEU A CA 1
ATOM 756 C C . LEU A 1 102 ? 1.489 6.98 -6.617 1 97.31 102 LEU A C 1
ATOM 758 O O . LEU A 1 102 ? 1.965 5.844 -6.617 1 97.31 102 LEU A O 1
ATOM 762 N N . ALA A 1 103 ? 1.145 7.656 -7.711 1 95.56 103 ALA A N 1
ATOM 763 C CA . ALA A 1 103 ? 1.405 7.062 -9.023 1 95.56 103 ALA A CA 1
ATOM 764 C C . ALA A 1 103 ? 2.893 6.777 -9.203 1 95.56 103 ALA A C 1
ATOM 766 O O . ALA A 1 103 ? 3.266 5.734 -9.75 1 95.56 103 ALA A O 1
ATOM 767 N N . VAL A 1 104 ? 3.734 7.641 -8.766 1 93.5 104 VAL A N 1
ATOM 768 C CA . VAL A 1 104 ? 5.18 7.492 -8.883 1 93.5 104 VAL A CA 1
ATOM 769 C C . VAL A 1 104 ? 5.664 6.355 -7.984 1 93.5 104 VAL A C 1
ATOM 771 O O . VAL A 1 104 ? 6.391 5.469 -8.43 1 93.5 104 VAL A O 1
ATOM 774 N N . VAL A 1 105 ? 5.199 6.312 -6.773 1 95.31 105 VAL A N 1
ATOM 775 C CA . VAL A 1 105 ? 5.691 5.387 -5.758 1 95.31 105 VAL A CA 1
ATOM 776 C C . VAL A 1 105 ? 5.277 3.961 -6.113 1 95.31 105 VAL A C 1
ATOM 778 O O . VAL A 1 105 ? 6.059 3.021 -5.945 1 95.31 105 VAL A O 1
ATOM 781 N N . ILE A 1 106 ? 4.047 3.818 -6.656 1 94.38 106 ILE A N 1
ATOM 782 C CA . ILE A 1 106 ? 3.549 2.48 -6.961 1 94.38 106 ILE A CA 1
ATOM 783 C C . ILE A 1 106 ? 3.857 2.135 -8.414 1 94.38 106 ILE A C 1
ATOM 785 O O . ILE A 1 106 ? 3.623 1.007 -8.859 1 94.38 106 ILE A O 1
ATOM 789 N N . GLY A 1 107 ? 4.453 3.051 -9.164 1 91.06 107 GLY A N 1
ATOM 790 C CA . GLY A 1 107 ? 4.926 2.783 -10.516 1 91.06 107 GLY A CA 1
ATOM 791 C C . GLY A 1 107 ? 3.814 2.789 -11.547 1 91.06 107 GLY A C 1
ATOM 792 O O . GLY A 1 107 ? 3.83 1.99 -12.484 1 91.06 107 GLY A O 1
ATOM 793 N N . LEU A 1 108 ? 2.814 3.539 -11.305 1 88.94 108 LEU A N 1
ATOM 794 C CA . LEU A 1 108 ? 1.714 3.672 -12.25 1 88.94 108 LEU A CA 1
ATOM 795 C C . LEU A 1 108 ? 1.895 4.906 -13.125 1 88.94 108 LEU A C 1
ATOM 797 O O . LEU A 1 108 ? 0.928 5.414 -13.703 1 88.94 108 LEU A O 1
ATOM 801 N N . THR A 1 109 ? 3.086 5.305 -13.32 1 72.81 109 THR A N 1
ATOM 802 C CA . THR A 1 109 ? 3.328 6.504 -14.109 1 72.81 109 THR A CA 1
ATOM 803 C C . THR A 1 109 ? 3.318 6.18 -15.602 1 72.81 109 THR A C 1
ATOM 805 O O . THR A 1 109 ? 3.586 5.043 -16 1 72.81 109 THR A O 1
ATOM 808 N N . MET B 1 1 ? 16.078 -6.066 -6.891 1 92 1 MET B N 1
ATOM 809 C CA . MET B 1 1 ? 14.633 -6.172 -6.781 1 92 1 MET B CA 1
ATOM 810 C C . MET B 1 1 ? 13.938 -5.184 -7.719 1 92 1 MET B C 1
ATOM 812 O O . MET B 1 1 ? 14.352 -4.031 -7.824 1 92 1 MET B O 1
ATOM 816 N N . ARG B 1 2 ? 12.977 -5.664 -8.461 1 95.56 2 ARG B N 1
ATOM 817 C CA . ARG B 1 2 ? 12.25 -4.871 -9.453 1 95.56 2 ARG B CA 1
ATOM 818 C C . ARG B 1 2 ? 10.742 -5.004 -9.266 1 95.56 2 ARG B C 1
ATOM 820 O O . ARG B 1 2 ? 10.258 -6.043 -8.812 1 95.56 2 ARG B O 1
ATOM 827 N N . ARG B 1 3 ? 10.141 -3.881 -9.672 1 97.69 3 ARG B N 1
ATOM 828 C CA . ARG B 1 3 ? 8.68 -3.963 -9.703 1 97.69 3 ARG B CA 1
ATOM 829 C C . ARG B 1 3 ? 8.219 -5.148 -10.547 1 97.69 3 ARG B C 1
ATOM 831 O O . ARG B 1 3 ? 8.758 -5.398 -11.625 1 97.69 3 ARG B O 1
ATOM 838 N N . GLY B 1 4 ? 7.273 -5.867 -9.984 1 98.44 4 GLY B N 1
ATOM 839 C CA . GLY B 1 4 ? 6.773 -7.047 -10.68 1 98.44 4 GLY B CA 1
ATOM 840 C C . GLY B 1 4 ? 7.438 -8.328 -10.227 1 98.44 4 GLY B C 1
ATOM 841 O O . GLY B 1 4 ? 6.973 -9.422 -10.547 1 98.44 4 GLY B O 1
ATOM 842 N N . ASP B 1 5 ? 8.562 -8.25 -9.523 1 98.56 5 ASP B N 1
ATOM 843 C CA . ASP B 1 5 ? 9.18 -9.43 -8.938 1 98.56 5 ASP B CA 1
ATOM 844 C C . ASP B 1 5 ? 8.242 -10.109 -7.938 1 98.56 5 ASP B C 1
ATOM 846 O O . ASP B 1 5 ? 7.57 -9.43 -7.156 1 98.56 5 ASP B O 1
ATOM 850 N N . ILE B 1 6 ? 8.188 -11.414 -8 1 98.75 6 ILE B N 1
ATOM 851 C CA . ILE B 1 6 ? 7.566 -12.211 -6.941 1 98.75 6 ILE B CA 1
ATOM 852 C C . ILE B 1 6 ? 8.617 -12.602 -5.902 1 98.75 6 ILE B C 1
ATOM 854 O O . ILE B 1 6 ? 9.625 -13.227 -6.238 1 98.75 6 ILE B O 1
ATOM 858 N N . VAL B 1 7 ? 8.375 -12.25 -4.652 1 98.25 7 VAL B N 1
ATOM 859 C CA . VAL B 1 7 ? 9.328 -12.453 -3.566 1 98.25 7 VAL B CA 1
ATOM 860 C C . VAL B 1 7 ? 8.656 -13.195 -2.416 1 98.25 7 VAL B C 1
ATOM 862 O O . VAL B 1 7 ? 7.43 -13.305 -2.371 1 98.25 7 VAL B O 1
ATOM 865 N N . THR B 1 8 ? 9.445 -13.758 -1.557 1 96.56 8 THR B N 1
ATOM 866 C CA . THR B 1 8 ? 8.906 -14.312 -0.32 1 96.56 8 THR B CA 1
ATOM 867 C C . THR B 1 8 ? 8.984 -13.289 0.812 1 96.56 8 THR B C 1
ATOM 869 O O . THR B 1 8 ? 9.969 -12.562 0.928 1 96.56 8 THR B O 1
ATOM 872 N N . VAL B 1 9 ? 7.867 -13.227 1.555 1 94.31 9 VAL B N 1
ATOM 873 C CA . VAL B 1 9 ? 7.883 -12.297 2.68 1 94.31 9 VAL B CA 1
ATOM 874 C C . VAL B 1 9 ? 7.328 -12.984 3.926 1 94.31 9 VAL B C 1
ATOM 876 O O . VAL B 1 9 ? 6.469 -13.867 3.828 1 94.31 9 VAL B O 1
ATOM 879 N N . ALA B 1 10 ? 7.93 -12.672 5.043 1 81.25 10 ALA B N 1
ATOM 880 C CA . ALA B 1 10 ? 7.348 -13.094 6.309 1 81.25 10 ALA B CA 1
ATOM 881 C C . ALA B 1 10 ? 6.164 -12.211 6.695 1 81.25 10 ALA B C 1
ATOM 883 O O . ALA B 1 10 ? 6.305 -10.992 6.816 1 81.25 10 ALA B O 1
ATOM 884 N N . ALA B 1 11 ? 5.02 -12.516 6.332 1 62.47 11 ALA B N 1
ATOM 885 C CA . ALA B 1 11 ? 3.92 -11.617 6.684 1 62.47 11 ALA B CA 1
ATOM 886 C C . ALA B 1 11 ? 3.725 -11.562 8.195 1 62.47 11 ALA B C 1
ATOM 888 O O . ALA B 1 11 ? 3.939 -12.555 8.898 1 62.47 11 ALA B O 1
ATOM 889 N N . PRO B 1 12 ? 3.367 -10.211 8.57 1 55.88 12 PRO B N 1
ATOM 890 C CA . PRO B 1 12 ? 3.141 -10.07 10.016 1 55.88 12 PRO B CA 1
ATOM 891 C C . PRO B 1 12 ? 2.047 -11 10.531 1 55.88 12 PRO B C 1
ATOM 893 O O . PRO B 1 12 ? 1.018 -11.172 9.875 1 55.88 12 PRO B O 1
ATOM 896 N N . GLY B 1 13 ? 2.213 -11.672 11.523 1 49.88 13 GLY B N 1
ATOM 897 C CA . GLY B 1 13 ? 1.278 -12.562 12.188 1 49.88 13 GLY B CA 1
ATOM 898 C C . GLY B 1 13 ? 1.469 -14.023 11.812 1 49.88 13 GLY B C 1
ATOM 899 O O . GLY B 1 13 ? 1.287 -14.914 12.641 1 49.88 13 GLY B O 1
ATOM 900 N N . ALA B 1 14 ? 1.378 -14.266 10.492 1 44.06 14 ALA B N 1
ATOM 901 C CA . ALA B 1 14 ? 1.313 -15.656 10.07 1 44.06 14 ALA B CA 1
ATOM 902 C C . ALA B 1 14 ? 2.588 -16.406 10.445 1 44.06 14 ALA B C 1
ATOM 904 O O . ALA B 1 14 ? 3.678 -16.062 9.984 1 44.06 14 ALA B O 1
ATOM 905 N N . TYR B 1 15 ? 2.373 -17.156 11.641 1 50.91 15 TYR B N 1
ATOM 906 C CA . TYR B 1 15 ? 3.346 -18.078 12.211 1 50.91 15 TYR B CA 1
ATOM 907 C C . TYR B 1 15 ? 4.688 -17.969 11.5 1 50.91 15 TYR B C 1
ATOM 909 O O . TYR B 1 15 ? 5.547 -18.844 11.641 1 50.91 15 TYR B O 1
ATOM 917 N N . GLY B 1 16 ? 4.926 -16.969 10.805 1 58.19 16 GLY B N 1
ATOM 918 C CA . GLY B 1 16 ? 6.297 -16.781 10.367 1 58.19 16 GLY B CA 1
ATOM 919 C C . GLY B 1 16 ? 6.602 -17.469 9.047 1 58.19 16 GLY B C 1
ATOM 920 O O . GLY B 1 16 ? 7.746 -17.453 8.586 1 58.19 16 GLY B O 1
ATOM 921 N N . LYS B 1 17 ? 5.641 -18.234 8.422 1 71.19 17 LYS B N 1
ATOM 922 C CA . LYS B 1 17 ? 6.051 -18.906 7.188 1 71.19 17 LYS B CA 1
ATOM 923 C C . LYS B 1 17 ? 6.062 -17.922 6.02 1 71.19 17 LYS B C 1
ATOM 925 O O . LYS B 1 17 ? 5.098 -17.188 5.809 1 71.19 17 LYS B O 1
ATOM 930 N N . PRO B 1 18 ? 7.16 -17.922 5.344 1 86.19 18 PRO B N 1
ATOM 931 C CA . PRO B 1 18 ? 7.281 -16.984 4.227 1 86.19 18 PRO B CA 1
ATOM 932 C C . PRO B 1 18 ? 6.219 -17.203 3.152 1 86.19 18 PRO B C 1
ATOM 934 O O . PRO B 1 18 ? 5.938 -18.344 2.781 1 86.19 18 PRO B O 1
ATOM 937 N N . ARG B 1 19 ? 5.551 -16.141 2.77 1 92.31 19 ARG B N 1
ATOM 938 C CA . ARG B 1 19 ? 4.531 -16.156 1.725 1 92.31 19 ARG B CA 1
ATOM 939 C C . ARG B 1 19 ? 4.977 -15.352 0.513 1 92.31 19 ARG B C 1
ATOM 941 O O . ARG B 1 19 ? 5.734 -14.391 0.649 1 92.31 19 ARG B O 1
ATOM 948 N N . PRO B 1 20 ? 4.504 -15.82 -0.699 1 96.94 20 PRO B N 1
ATOM 949 C CA . PRO B 1 20 ? 4.82 -15 -1.873 1 96.94 20 PRO B CA 1
ATOM 950 C C . PRO B 1 20 ? 4.137 -13.633 -1.84 1 96.94 20 PRO B C 1
ATOM 952 O O . PRO B 1 20 ? 3.047 -13.5 -1.282 1 96.94 20 PRO B O 1
ATOM 955 N N . ALA B 1 21 ? 4.75 -12.688 -2.414 1 98 21 ALA B N 1
ATOM 956 C CA . ALA B 1 21 ? 4.25 -11.336 -2.633 1 98 21 ALA B CA 1
ATOM 957 C C . ALA B 1 21 ? 4.812 -10.742 -3.92 1 98 21 ALA B C 1
ATOM 959 O O . ALA B 1 21 ? 5.848 -11.195 -4.418 1 98 21 ALA B O 1
ATOM 960 N N . VAL B 1 22 ? 4.137 -9.75 -4.441 1 98.69 22 VAL B N 1
ATOM 961 C CA . VAL B 1 22 ? 4.621 -9.07 -5.641 1 98.69 22 VAL B CA 1
ATOM 962 C C . VAL B 1 22 ? 5.125 -7.68 -5.277 1 98.69 22 VAL B C 1
ATOM 964 O O . VAL B 1 22 ? 4.434 -6.922 -4.59 1 98.69 22 VAL B O 1
ATOM 967 N N . VAL B 1 23 ? 6.312 -7.371 -5.742 1 98.19 23 VAL B N 1
ATOM 968 C CA . VAL B 1 23 ? 6.84 -6.02 -5.586 1 98.19 23 VAL B CA 1
ATOM 969 C C . VAL B 1 23 ? 6.051 -5.055 -6.465 1 98.19 23 VAL B C 1
ATOM 971 O O . VAL B 1 23 ? 6.031 -5.195 -7.691 1 98.19 23 VAL B O 1
ATOM 974 N N . ILE B 1 24 ? 5.473 -4.02 -5.793 1 98.12 24 ILE B N 1
ATOM 975 C CA . ILE B 1 24 ? 4.684 -3.092 -6.594 1 98.12 24 ILE B CA 1
ATOM 976 C C . ILE B 1 24 ? 5.285 -1.691 -6.508 1 98.12 24 ILE B C 1
ATOM 978 O O . ILE B 1 24 ? 4.852 -0.777 -7.215 1 98.12 24 ILE B O 1
ATOM 982 N N . GLN B 1 25 ? 6.289 -1.488 -5.637 1 97.19 25 GLN B N 1
ATOM 983 C CA . GLN B 1 25 ? 7.023 -0.226 -5.598 1 97.19 25 GLN B CA 1
ATOM 984 C C . GLN B 1 25 ? 7.703 0.058 -6.934 1 97.19 25 GLN B C 1
ATOM 986 O O . GLN B 1 25 ? 8.297 -0.84 -7.539 1 97.19 25 GLN B O 1
ATOM 991 N N . GLY B 1 26 ? 7.621 1.357 -7.348 1 96.19 26 GLY B N 1
ATOM 992 C CA . GLY B 1 26 ? 8.258 1.752 -8.594 1 96.19 26 GLY B CA 1
ATOM 993 C C . GLY B 1 26 ? 9.766 1.569 -8.57 1 96.19 26 GLY B C 1
ATOM 994 O O . GLY B 1 26 ? 10.406 1.774 -7.539 1 96.19 26 GLY B O 1
ATOM 995 N N . ASP B 1 27 ? 10.336 1.336 -9.758 1 94.88 27 ASP B N 1
ATOM 996 C CA . ASP B 1 27 ? 11.75 0.982 -9.852 1 94.88 27 ASP B CA 1
ATOM 997 C C . ASP B 1 27 ? 12.641 2.168 -9.484 1 94.88 27 ASP B C 1
ATOM 999 O O . ASP B 1 27 ? 13.734 1.987 -8.945 1 94.88 27 ASP B O 1
ATOM 1003 N N . SER B 1 28 ? 12.211 3.322 -9.836 1 91.56 28 SER B N 1
ATOM 1004 C CA . SER B 1 28 ? 13 4.488 -9.461 1 91.56 28 SER B CA 1
ATOM 1005 C C . SER B 1 28 ? 13.227 4.539 -7.953 1 91.56 28 SER B C 1
ATOM 1007 O O . SER B 1 28 ? 14.32 4.879 -7.5 1 91.56 28 SER B O 1
ATOM 1009 N N . LEU B 1 29 ? 12.266 4.184 -7.234 1 92.25 29 LEU B N 1
ATOM 1010 C CA . LEU B 1 29 ? 12.391 4.176 -5.781 1 92.25 29 LEU B CA 1
ATOM 1011 C C . LEU B 1 29 ? 13.148 2.939 -5.305 1 92.25 29 LEU B C 1
ATOM 1013 O O . LEU B 1 29 ? 13.922 3.008 -4.348 1 92.25 29 LEU B O 1
ATOM 1017 N N . ASN B 1 30 ? 12.836 1.836 -5.871 1 92.25 30 ASN B N 1
ATOM 1018 C CA . ASN B 1 30 ? 13.586 0.63 -5.535 1 92.25 30 ASN B CA 1
ATOM 1019 C C . ASN B 1 30 ? 15.094 0.869 -5.594 1 92.25 30 ASN B C 1
ATOM 1021 O O . ASN B 1 30 ? 15.852 0.297 -4.805 1 92.25 30 ASN B O 1
ATOM 1025 N N . GLN B 1 31 ? 15.508 1.683 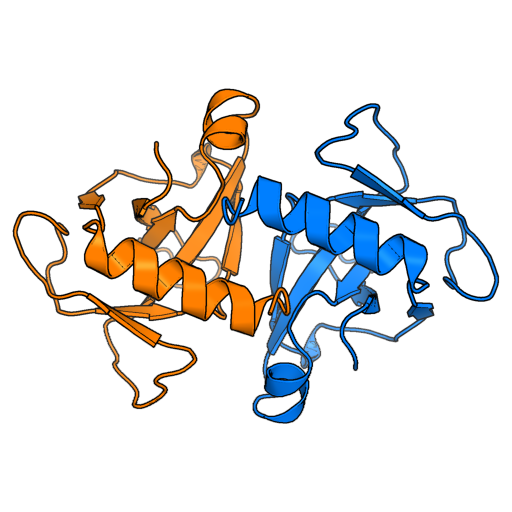-6.438 1 89.69 31 GLN B N 1
ATOM 1026 C CA . GLN B 1 31 ? 16.922 1.956 -6.641 1 89.69 31 GLN B CA 1
ATOM 1027 C C . GLN B 1 31 ? 17.422 3.055 -5.703 1 89.69 31 GLN B C 1
ATOM 1029 O O . GLN B 1 31 ? 18.516 2.963 -5.152 1 89.69 31 GLN B O 1
ATOM 1034 N N . ALA B 1 32 ? 16.594 4.055 -5.469 1 85.31 32 ALA B N 1
ATOM 1035 C CA . ALA B 1 32 ? 17 5.254 -4.738 1 85.31 32 ALA B CA 1
ATOM 1036 C C . ALA B 1 32 ? 16.984 5.008 -3.232 1 85.31 32 ALA B C 1
ATOM 1038 O O . ALA B 1 32 ? 17.812 5.566 -2.498 1 85.31 32 ALA B O 1
ATOM 1039 N N . ASP B 1 33 ? 16.031 4.371 -2.693 1 77.88 33 ASP B N 1
ATOM 1040 C CA . ASP B 1 33 ? 15.875 4.09 -1.27 1 77.88 33 ASP B CA 1
ATOM 1041 C C . ASP B 1 33 ? 15.617 2.604 -1.026 1 77.88 33 ASP B C 1
ATOM 1043 O O . ASP B 1 33 ? 14.469 2.191 -0.839 1 77.88 33 ASP B O 1
ATOM 1047 N N . PRO B 1 34 ? 16.625 2 -0.792 1 77.31 34 PRO B N 1
ATOM 1048 C CA . PRO B 1 34 ? 16.5 0.544 -0.701 1 77.31 34 PRO B CA 1
ATOM 1049 C C . PRO B 1 34 ? 16.125 0.073 0.703 1 77.31 34 PRO B C 1
ATOM 1051 O O . PRO B 1 34 ? 16.203 -1.123 0.996 1 77.31 34 PRO B O 1
ATOM 1054 N N . SER B 1 35 ? 15.789 0.958 1.512 1 91 35 SER B N 1
ATOM 1055 C CA . SER B 1 35 ? 15.562 0.521 2.887 1 91 35 SER B CA 1
ATOM 1056 C C . SER B 1 35 ? 14.195 -0.136 3.041 1 91 35 SER B C 1
ATOM 1058 O O . SER B 1 35 ? 13.992 -0.949 3.945 1 91 35 SER B O 1
ATOM 1060 N N . SER B 1 36 ? 13.281 0.195 2.207 1 93.94 36 SER B N 1
ATOM 1061 C CA . SER B 1 36 ? 11.953 -0.398 2.283 1 93.94 36 SER B CA 1
ATOM 1062 C C . SER B 1 36 ? 11.383 -0.651 0.894 1 93.94 36 SER B C 1
ATOM 1064 O O . SER B 1 36 ? 11.906 -0.15 -0.102 1 93.94 36 SER B O 1
ATOM 1066 N N . THR B 1 37 ? 10.445 -1.464 0.793 1 95.62 37 THR B N 1
ATOM 1067 C CA . THR B 1 37 ? 9.719 -1.726 -0.445 1 95.62 37 THR B CA 1
ATOM 1068 C C . THR B 1 37 ? 8.234 -1.976 -0.163 1 95.62 37 THR B C 1
ATOM 1070 O O . THR B 1 37 ? 7.863 -2.322 0.96 1 95.62 37 THR B O 1
ATOM 1073 N N . ILE B 1 38 ? 7.398 -1.689 -1.146 1 96.75 38 ILE B N 1
ATOM 1074 C CA . ILE B 1 38 ? 5.961 -1.933 -1.071 1 96.75 38 ILE B CA 1
ATOM 1075 C C . ILE B 1 38 ? 5.613 -3.199 -1.849 1 96.75 38 ILE B C 1
ATOM 1077 O O . ILE B 1 38 ? 6.047 -3.375 -2.99 1 96.75 38 ILE B O 1
ATOM 1081 N N . VAL B 1 39 ? 4.82 -4.066 -1.228 1 97.25 39 VAL B N 1
ATOM 1082 C CA . VAL B 1 39 ? 4.441 -5.316 -1.879 1 97.25 39 VAL B CA 1
ATOM 1083 C C . VAL B 1 39 ? 2.934 -5.523 -1.766 1 97.25 39 VAL B C 1
ATOM 1085 O O . VAL B 1 39 ? 2.279 -4.906 -0.923 1 97.25 39 VAL B O 1
ATOM 1088 N N . ALA B 1 40 ? 2.402 -6.277 -2.633 1 97.81 40 ALA B N 1
ATOM 1089 C CA . ALA B 1 40 ? 1.069 -6.859 -2.512 1 97.81 40 ALA B CA 1
ATOM 1090 C C . ALA B 1 40 ? 1.15 -8.352 -2.199 1 97.81 40 ALA B C 1
ATOM 1092 O O . ALA B 1 40 ? 1.857 -9.102 -2.883 1 97.81 40 ALA B O 1
ATOM 1093 N N . LEU B 1 41 ? 0.411 -8.836 -1.241 1 96.44 41 LEU B N 1
ATOM 1094 C CA . LEU B 1 41 ? 0.483 -10.227 -0.8 1 96.44 41 LEU B CA 1
ATOM 1095 C C . LEU B 1 41 ? -0.223 -11.148 -1.789 1 96.44 41 LEU B C 1
ATOM 1097 O O . LEU B 1 41 ? -1.089 -10.703 -2.547 1 96.44 41 LEU B O 1
ATOM 1101 N N . MET B 1 42 ? 0.184 -12.406 -1.731 1 97.31 42 MET B N 1
ATOM 1102 C CA . MET B 1 42 ? -0.454 -13.422 -2.566 1 97.31 42 MET B CA 1
ATOM 1103 C C . MET B 1 42 ? -1.076 -14.516 -1.708 1 97.31 42 MET B C 1
ATOM 1105 O O . MET B 1 42 ? -0.681 -14.711 -0.557 1 97.31 42 MET B O 1
ATOM 1109 N N . THR B 1 43 ? -2.053 -15.125 -2.27 1 95.12 43 THR B N 1
ATOM 1110 C CA . THR B 1 43 ? -2.723 -16.234 -1.615 1 95.12 43 THR B CA 1
ATOM 1111 C C . THR B 1 43 ? -2.984 -17.375 -2.607 1 95.12 43 THR B C 1
ATOM 1113 O O . THR B 1 43 ? -3.211 -17.125 -3.793 1 95.12 43 THR B O 1
ATOM 1116 N N . SER B 1 44 ? -2.906 -18.578 -2.129 1 95.62 44 SER B N 1
ATOM 1117 C CA . SER B 1 44 ? -3.25 -19.734 -2.951 1 95.62 44 SER B CA 1
ATOM 1118 C C . SER B 1 44 ? -4.715 -20.125 -2.775 1 95.62 44 SER B C 1
ATOM 1120 O O . SER B 1 44 ? -5.168 -21.125 -3.336 1 95.62 44 SER B O 1
ATOM 1122 N N . ALA B 1 45 ? -5.457 -19.391 -1.957 1 95.06 45 ALA B N 1
ATOM 1123 C CA . ALA B 1 45 ? -6.891 -19.609 -1.778 1 95.06 45 ALA B CA 1
ATOM 1124 C C . ALA B 1 45 ? -7.695 -18.672 -2.672 1 95.06 45 ALA B C 1
ATOM 1126 O O . ALA B 1 45 ? -8.094 -17.578 -2.242 1 95.06 45 ALA B O 1
ATOM 1127 N N . PRO B 1 46 ? -8.031 -19.156 -3.807 1 92.38 46 PRO B N 1
ATOM 1128 C CA . PRO B 1 46 ? -8.633 -18.25 -4.789 1 92.38 46 PRO B CA 1
ATOM 1129 C C . PRO B 1 46 ? -10.07 -17.875 -4.438 1 92.38 46 PRO B C 1
ATOM 1131 O O . PRO B 1 46 ? -10.805 -18.688 -3.873 1 92.38 46 PRO B O 1
ATOM 1134 N N . VAL B 1 47 ? -10.43 -16.672 -4.688 1 94.12 47 VAL B N 1
ATOM 1135 C CA . VAL B 1 47 ? -11.805 -16.188 -4.629 1 94.12 47 VAL B CA 1
ATOM 1136 C C . VAL B 1 47 ? -12.18 -15.539 -5.957 1 94.12 47 VAL B C 1
ATOM 1138 O O . VAL B 1 47 ? -11.305 -15.203 -6.762 1 94.12 47 VAL B O 1
ATOM 1141 N N . ASP B 1 48 ? -13.516 -15.43 -6.203 1 94.75 48 ASP B N 1
ATOM 1142 C CA . ASP B 1 48 ? -14.008 -14.758 -7.398 1 94.75 48 ASP B CA 1
ATOM 1143 C C . ASP B 1 48 ? -14.188 -13.266 -7.152 1 94.75 48 ASP B C 1
ATOM 1145 O O . ASP B 1 48 ? -15.305 -12.805 -6.875 1 94.75 48 ASP B O 1
ATOM 1149 N N . ALA B 1 49 ? -13.164 -12.492 -7.289 1 92.88 49 ALA B N 1
ATOM 1150 C CA . ALA B 1 49 ? -13.148 -11.039 -7.121 1 92.88 49 ALA B CA 1
ATOM 1151 C C . ALA B 1 49 ? -12.297 -10.375 -8.195 1 92.88 49 ALA B C 1
ATOM 1153 O O . ALA B 1 49 ? -11.172 -9.945 -7.934 1 92.88 49 ALA B O 1
ATOM 1154 N N . PRO B 1 50 ? -12.812 -10.195 -9.375 1 92.69 50 PRO B N 1
ATOM 1155 C CA . PRO B 1 50 ? -12.039 -9.781 -10.539 1 92.69 50 PRO B CA 1
ATOM 1156 C C . PRO B 1 50 ? -11.477 -8.367 -10.406 1 92.69 50 PRO B C 1
ATOM 1158 O O . PRO B 1 50 ? -10.547 -7.992 -11.125 1 92.69 50 PRO B O 1
ATOM 1161 N N . LEU B 1 51 ? -11.961 -7.617 -9.531 1 91.38 51 LEU B N 1
ATOM 1162 C CA . LEU B 1 51 ? -11.461 -6.254 -9.359 1 91.38 51 LEU B CA 1
ATOM 1163 C C . LEU B 1 51 ? -10.391 -6.199 -8.273 1 91.38 51 LEU B C 1
ATOM 1165 O O . LEU B 1 51 ? -9.75 -5.164 -8.086 1 91.38 51 LEU B O 1
ATOM 1169 N N . LEU B 1 52 ? -10.164 -7.387 -7.621 1 94.75 52 LEU B N 1
ATOM 1170 C CA . LEU B 1 52 ? -9.273 -7.34 -6.469 1 94.75 52 LEU B CA 1
ATOM 1171 C C . LEU B 1 52 ? -8.211 -8.43 -6.555 1 94.75 52 LEU B C 1
ATOM 1173 O O . LEU B 1 52 ? -7.27 -8.453 -5.758 1 94.75 52 LEU B O 1
ATOM 1177 N N . ARG B 1 53 ? -8.445 -9.32 -7.5 1 97.25 53 ARG B N 1
ATOM 1178 C CA . ARG B 1 53 ? -7.547 -10.477 -7.578 1 97.25 53 ARG B CA 1
ATOM 1179 C C . ARG B 1 53 ? -6.957 -10.617 -8.977 1 97.25 53 ARG B C 1
ATOM 1181 O O . ARG B 1 53 ? -7.68 -10.523 -9.969 1 97.25 53 ARG B O 1
ATOM 1188 N N . LEU B 1 54 ? -5.68 -10.703 -9.016 1 98.38 54 LEU B N 1
ATOM 1189 C CA . LEU B 1 54 ? -4.973 -11.117 -10.227 1 98.38 54 LEU B CA 1
ATOM 1190 C C . LEU B 1 54 ? -4.5 -12.562 -10.102 1 98.38 54 LEU B C 1
ATOM 1192 O O . LEU B 1 54 ? -3.652 -12.875 -9.266 1 98.38 54 LEU B O 1
ATOM 1196 N N . THR B 1 55 ? -5.051 -13.391 -10.906 1 98.38 55 THR B N 1
ATOM 1197 C CA . THR B 1 55 ? -4.648 -14.797 -10.883 1 98.38 55 THR B CA 1
ATOM 1198 C C . THR B 1 55 ? -3.318 -14.992 -11.609 1 98.38 55 THR B C 1
ATOM 1200 O O . THR B 1 55 ? -3.143 -14.508 -12.727 1 98.38 55 THR B O 1
ATOM 1203 N N . VAL B 1 56 ? -2.393 -15.641 -10.961 1 98.56 56 VAL B N 1
ATOM 1204 C CA . VAL B 1 56 ? -1.055 -15.914 -11.477 1 98.56 56 VAL B CA 1
ATOM 1205 C C . VAL B 1 56 ? -0.792 -17.422 -11.469 1 98.56 56 VAL B C 1
ATOM 1207 O O . VAL B 1 56 ? -0.746 -18.047 -10.406 1 98.56 56 VAL B O 1
ATOM 1210 N N . PRO B 1 57 ? -0.627 -17.969 -12.617 1 98.25 57 PRO B N 1
ATOM 1211 C CA . PRO B 1 57 ? -0.381 -19.406 -12.672 1 98.25 57 PRO B CA 1
ATOM 1212 C C . PRO B 1 57 ? 0.983 -19.797 -12.109 1 98.25 57 PRO B C 1
ATOM 1214 O O . PRO B 1 57 ? 1.932 -19.016 -12.18 1 98.25 57 PRO B O 1
ATOM 1217 N N . ALA B 1 58 ? 1.021 -21.062 -11.531 1 98.06 58 ALA B N 1
ATOM 1218 C CA . ALA B 1 58 ? 2.305 -21.641 -11.117 1 98.06 58 ALA B CA 1
ATOM 1219 C C . ALA B 1 58 ? 3.092 -22.141 -12.328 1 98.06 58 ALA B C 1
ATOM 1221 O O . ALA B 1 58 ? 2.605 -22.969 -13.086 1 98.06 58 ALA B O 1
ATOM 1222 N N . ASN B 1 59 ? 4.242 -21.656 -12.555 1 98 59 ASN B N 1
ATOM 1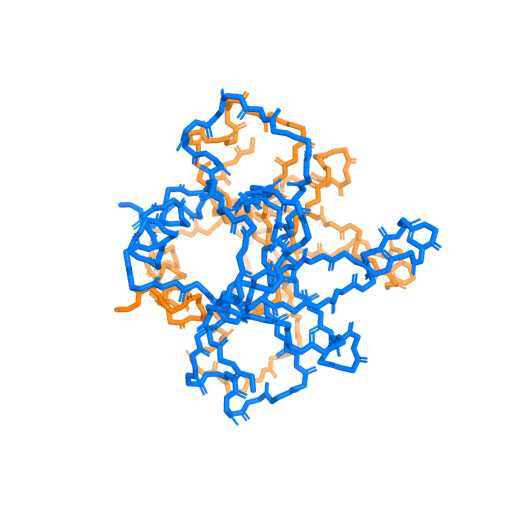223 C CA . ASN B 1 59 ? 5.156 -22.125 -13.594 1 98 59 ASN B CA 1
ATOM 1224 C C . ASN B 1 59 ? 6.598 -21.703 -13.297 1 98 59 ASN B C 1
ATOM 1226 O O . ASN B 1 59 ? 6.875 -21.125 -12.25 1 98 59 ASN B O 1
ATOM 1230 N N . GLU B 1 60 ? 7.512 -22.016 -14.211 1 97.69 60 GLU B N 1
ATOM 1231 C CA . GLU B 1 60 ? 8.93 -21.734 -13.992 1 97.69 60 GLU B CA 1
ATOM 1232 C C . GLU B 1 60 ? 9.195 -20.234 -13.938 1 97.69 60 GLU B C 1
ATOM 1234 O O . GLU B 1 60 ? 10.062 -19.781 -13.18 1 97.69 60 GLU B O 1
ATOM 1239 N N . GLU B 1 61 ? 8.484 -19.484 -14.688 1 97.75 61 GLU B N 1
ATOM 1240 C CA . GLU B 1 61 ? 8.688 -18.047 -14.742 1 97.75 61 GLU B CA 1
ATOM 1241 C C . GLU B 1 61 ? 8.242 -17.375 -13.445 1 97.75 61 GLU B C 1
ATOM 1243 O O . GLU B 1 61 ? 8.914 -16.484 -12.945 1 97.75 61 GLU B O 1
ATOM 1248 N N . THR B 1 62 ? 7.102 -17.781 -12.922 1 98.38 62 THR B N 1
ATOM 1249 C CA . THR B 1 62 ? 6.562 -17.172 -11.711 1 98.38 62 THR B CA 1
ATOM 1250 C C . THR B 1 62 ? 7.207 -17.781 -10.469 1 98.38 62 THR B C 1
ATOM 1252 O O . THR B 1 62 ? 7.168 -17.203 -9.391 1 98.38 62 THR B O 1
ATOM 1255 N N . GLY B 1 63 ? 7.695 -19 -10.586 1 97.94 63 GLY B N 1
ATOM 1256 C CA . GLY B 1 63 ? 8.336 -19.672 -9.461 1 97.94 63 GLY B CA 1
ATOM 1257 C C . GLY B 1 63 ? 7.352 -20.172 -8.422 1 97.94 63 GLY B C 1
ATOM 1258 O O . GLY B 1 63 ? 7.754 -20.703 -7.387 1 97.94 63 GLY B O 1
ATOM 1259 N N . LEU B 1 64 ? 6.121 -19.984 -8.664 1 97.88 64 LEU B N 1
ATOM 1260 C CA . LEU B 1 64 ? 5.09 -20.422 -7.727 1 97.88 64 LEU B CA 1
ATOM 1261 C C . LEU B 1 64 ? 4.898 -21.938 -7.805 1 97.88 64 LEU B C 1
ATOM 1263 O O . LEU B 1 64 ? 5.008 -22.516 -8.883 1 97.88 64 LEU B O 1
ATOM 1267 N N . ARG B 1 65 ? 4.566 -22.484 -6.66 1 96.56 65 ARG B N 1
ATOM 1268 C CA . ARG B 1 65 ? 4.289 -23.906 -6.602 1 96.56 65 ARG B CA 1
ATOM 1269 C C . ARG B 1 65 ? 2.816 -24.188 -6.883 1 96.56 65 ARG B C 1
ATOM 1271 O O . ARG B 1 65 ? 2.465 -25.281 -7.355 1 96.56 65 ARG B O 1
ATOM 1278 N N . THR B 1 66 ? 2.061 -23.281 -6.52 1 97.06 66 THR B N 1
ATOM 1279 C CA . THR B 1 66 ? 0.621 -23.359 -6.746 1 97.06 66 THR B CA 1
ATOM 1280 C C . THR B 1 66 ? 0.099 -22.078 -7.379 1 97.06 66 THR B C 1
ATOM 1282 O O . THR B 1 66 ? 0.62 -20.984 -7.109 1 97.06 66 THR B O 1
ATOM 1285 N N . THR B 1 67 ? -0.925 -22.328 -8.234 1 98.12 67 THR B N 1
ATOM 1286 C CA . THR B 1 67 ? -1.61 -21.141 -8.734 1 98.12 67 THR B CA 1
ATOM 1287 C C . THR B 1 67 ? -2.061 -20.25 -7.586 1 98.12 67 THR B C 1
ATOM 1289 O O . THR B 1 67 ? -2.631 -20.734 -6.605 1 98.12 67 THR B O 1
ATOM 1292 N N . SER B 1 68 ? -1.749 -18.984 -7.711 1 98.12 68 SER B N 1
ATOM 1293 C CA . SER B 1 68 ? -2.016 -18.031 -6.637 1 98.12 68 SER B CA 1
ATOM 1294 C C . SER B 1 68 ? -2.672 -16.766 -7.176 1 98.12 68 SER B C 1
ATOM 1296 O O . SER B 1 68 ? -2.764 -16.578 -8.391 1 98.12 68 SER B O 1
ATOM 1298 N N . GLN B 1 69 ? -3.207 -16 -6.297 1 98.5 69 GLN B N 1
ATOM 1299 C CA . GLN B 1 69 ? -3.771 -14.703 -6.641 1 98.5 69 GLN B CA 1
ATOM 1300 C C . GLN B 1 69 ? -3.068 -13.586 -5.879 1 98.5 69 GLN B C 1
ATOM 1302 O O . GLN B 1 69 ? -2.814 -13.703 -4.68 1 98.5 69 GLN B O 1
ATOM 1307 N N . VAL B 1 70 ? -2.709 -12.562 -6.645 1 98.5 70 VAL B N 1
ATOM 1308 C CA . VAL B 1 70 ? -2.271 -11.328 -5.988 1 98.5 70 VAL B CA 1
ATOM 1309 C C . VAL B 1 70 ? -3.467 -10.633 -5.344 1 98.5 70 VAL B C 1
ATOM 1311 O O . VAL B 1 70 ? -4.48 -10.383 -6.004 1 98.5 70 VAL B O 1
ATOM 1314 N N . GLN B 1 71 ? -3.354 -10.43 -4.043 1 96.62 71 GLN B N 1
ATOM 1315 C CA . GLN B 1 71 ? -4.355 -9.641 -3.33 1 96.62 71 GLN B CA 1
ATOM 1316 C C . GLN B 1 71 ? -4.023 -8.148 -3.385 1 96.62 71 GLN B C 1
ATOM 1318 O O . GLN B 1 71 ? -3.35 -7.629 -2.494 1 96.62 71 GLN B O 1
ATOM 1323 N N . VAL B 1 72 ? -4.578 -7.41 -4.379 1 96.75 72 VAL B N 1
ATOM 1324 C CA . VAL B 1 72 ? -4.133 -6.051 -4.68 1 96.75 72 VAL B CA 1
ATOM 1325 C C . VAL B 1 72 ? -4.641 -5.094 -3.605 1 96.75 72 VAL B C 1
ATOM 1327 O O . VAL B 1 72 ? -4.191 -3.949 -3.521 1 96.75 72 VAL B O 1
ATOM 1330 N N . ASN B 1 73 ? -5.578 -5.527 -2.838 1 94.81 73 ASN B N 1
ATOM 1331 C CA . ASN B 1 73 ? -6.023 -4.711 -1.714 1 94.81 73 ASN B CA 1
ATOM 1332 C C . ASN B 1 73 ? -5.281 -5.07 -0.429 1 94.81 73 ASN B C 1
ATOM 1334 O O . ASN B 1 73 ? -5.637 -4.594 0.65 1 94.81 73 ASN B O 1
ATOM 1338 N N . ARG B 1 74 ? -4.32 -5.93 -0.458 1 95 74 ARG B N 1
ATOM 1339 C CA . ARG B 1 74 ? -3.449 -6.258 0.667 1 95 74 ARG B CA 1
ATOM 1340 C C . ARG B 1 74 ? -2.012 -5.836 0.391 1 95 74 ARG B C 1
ATOM 1342 O O . ARG B 1 74 ? -1.147 -6.68 0.139 1 95 74 ARG B O 1
ATOM 1349 N N . ILE B 1 75 ? -1.871 -4.605 0.631 1 96 75 ILE B N 1
ATOM 1350 C CA . ILE B 1 75 ? -0.608 -3.932 0.352 1 96 75 ILE B CA 1
ATOM 1351 C C . ILE B 1 75 ? 0.081 -3.562 1.664 1 96 75 ILE B C 1
ATOM 1353 O O . ILE B 1 75 ? -0.569 -3.107 2.607 1 96 75 ILE B O 1
ATOM 1357 N N . LEU B 1 76 ? 1.389 -3.725 1.699 1 93.62 76 LEU B N 1
ATOM 1358 C CA . LEU B 1 76 ? 2.131 -3.264 2.867 1 93.62 76 LEU B CA 1
ATOM 1359 C C . LEU B 1 76 ? 3.545 -2.842 2.48 1 93.62 76 LEU B C 1
ATOM 1361 O O . LEU B 1 76 ? 4.105 -3.352 1.51 1 93.62 76 LEU B O 1
ATOM 1365 N N . THR B 1 77 ? 4.043 -1.909 3.215 1 95 77 THR B N 1
ATOM 1366 C CA . THR B 1 77 ? 5.445 -1.525 3.133 1 95 77 THR B CA 1
ATOM 1367 C C . THR B 1 77 ? 6.277 -2.287 4.164 1 95 77 THR B C 1
ATOM 1369 O O . THR B 1 77 ? 5.898 -2.369 5.332 1 95 77 THR B O 1
ATOM 1372 N N . LEU B 1 78 ? 7.363 -2.828 3.703 1 92.25 78 LEU B N 1
ATOM 1373 C CA . LEU B 1 78 ? 8.25 -3.564 4.598 1 92.25 78 LEU B CA 1
ATOM 1374 C C . LEU B 1 78 ? 9.703 -3.148 4.387 1 92.25 78 LEU B C 1
ATOM 1376 O O . LEU B 1 78 ? 10.094 -2.775 3.275 1 92.25 78 LEU B O 1
ATOM 1380 N N . PRO B 1 79 ? 10.469 -3.223 5.582 1 92.5 79 PRO B N 1
ATOM 1381 C CA . PRO B 1 79 ? 11.914 -3.133 5.355 1 92.5 79 PRO B CA 1
ATOM 1382 C C . PRO B 1 79 ? 12.422 -4.188 4.375 1 92.5 79 PRO B C 1
ATOM 1384 O O . PRO B 1 79 ? 11.977 -5.336 4.41 1 92.5 79 PRO B O 1
ATOM 1387 N N . VAL B 1 80 ? 13.352 -3.777 3.543 1 93.62 80 VAL B N 1
ATOM 1388 C CA . VAL B 1 80 ? 13.898 -4.699 2.555 1 93.62 80 VAL B CA 1
ATOM 1389 C C . VAL B 1 80 ? 14.523 -5.902 3.26 1 93.62 80 VAL B C 1
ATOM 1391 O O . VAL B 1 80 ? 14.492 -7.02 2.742 1 93.62 80 VAL B O 1
ATOM 1394 N N . ALA B 1 81 ? 14.977 -5.703 4.441 1 91.56 81 ALA B N 1
ATOM 1395 C CA . ALA B 1 81 ? 15.586 -6.766 5.238 1 91.56 81 ALA B CA 1
ATOM 1396 C C . ALA B 1 81 ? 14.586 -7.883 5.52 1 91.56 81 ALA B C 1
ATOM 1398 O O . ALA B 1 81 ? 14.977 -9 5.863 1 91.56 81 ALA B O 1
ATOM 1399 N N . LYS B 1 82 ? 13.305 -7.641 5.387 1 91.38 82 LYS B N 1
ATOM 1400 C CA . LYS B 1 82 ? 12.266 -8.633 5.633 1 91.38 82 LYS B CA 1
ATOM 1401 C C . LYS B 1 82 ? 11.812 -9.289 4.332 1 91.38 82 LYS B C 1
ATOM 1403 O O . LYS B 1 82 ? 10.883 -10.102 4.328 1 91.38 82 LYS B O 1
ATOM 1408 N N . VAL B 1 83 ? 12.391 -8.875 3.291 1 93.69 83 VAL B N 1
ATOM 1409 C CA . VAL B 1 83 ? 12.086 -9.461 1.99 1 93.69 83 VAL B CA 1
ATOM 1410 C C . VAL B 1 83 ? 13.055 -10.602 1.7 1 93.69 83 VAL B C 1
ATOM 1412 O O . VAL B 1 83 ? 14.273 -10.43 1.778 1 93.69 83 VAL B O 1
ATOM 1415 N N . GLY B 1 84 ? 12.508 -11.719 1.462 1 94.56 84 GLY B N 1
ATOM 1416 C CA . GLY B 1 84 ? 13.312 -12.891 1.15 1 94.56 84 GLY B CA 1
ATOM 1417 C C . GLY B 1 84 ? 13.742 -12.953 -0.304 1 94.56 84 GLY B C 1
ATOM 1418 O O . GLY B 1 84 ? 14.039 -11.922 -0.913 1 94.56 84 GLY B O 1
ATOM 1419 N N . GLN B 1 85 ? 13.82 -14.156 -0.796 1 95.56 85 GLN B N 1
ATOM 1420 C CA . GLN B 1 85 ? 14.336 -14.375 -2.145 1 95.56 85 GLN B CA 1
ATOM 1421 C C . GLN B 1 85 ? 13.297 -13.992 -3.197 1 95.56 85 GLN B C 1
ATOM 1423 O O . GLN B 1 85 ? 12.094 -14.102 -2.961 1 95.56 85 GLN B O 1
ATOM 1428 N N . THR B 1 86 ? 13.82 -13.523 -4.336 1 98.06 86 THR B N 1
ATOM 1429 C CA . THR B 1 86 ? 12.992 -13.422 -5.531 1 98.06 86 THR B CA 1
ATOM 1430 C C . THR B 1 86 ? 12.797 -14.797 -6.164 1 98.06 86 THR B C 1
ATOM 1432 O O . THR B 1 86 ? 13.773 -15.461 -6.535 1 98.06 86 THR B O 1
ATOM 1435 N N . ILE B 1 87 ? 11.617 -15.188 -6.312 1 98.25 87 ILE B N 1
ATOM 1436 C CA . ILE B 1 87 ? 11.391 -16.547 -6.785 1 98.25 87 ILE B CA 1
ATOM 1437 C C . ILE B 1 87 ? 10.867 -16.516 -8.219 1 98.25 87 ILE B C 1
ATOM 1439 O O . ILE B 1 87 ? 10.812 -17.547 -8.891 1 98.25 87 ILE B O 1
ATOM 1443 N N . GLY B 1 88 ? 10.43 -15.453 -8.727 1 98.69 88 GLY B N 1
ATOM 1444 C CA . GLY B 1 88 ? 9.883 -15.289 -10.062 1 98.69 88 GLY B CA 1
ATOM 1445 C C . GLY B 1 88 ? 9.461 -13.867 -10.367 1 98.69 88 GLY B C 1
ATOM 1446 O O . GLY B 1 88 ? 9.898 -12.93 -9.695 1 98.69 88 GLY B O 1
ATOM 1447 N N . ARG B 1 89 ? 8.711 -13.766 -11.469 1 98.75 89 ARG B N 1
ATOM 1448 C CA . ARG B 1 89 ? 8.258 -12.438 -11.891 1 98.75 89 ARG B CA 1
ATOM 1449 C C . ARG B 1 89 ? 6.98 -12.523 -12.719 1 98.75 89 ARG B C 1
ATOM 1451 O O . ARG B 1 89 ? 6.746 -13.523 -13.398 1 98.75 89 ARG B O 1
ATOM 1458 N N . LEU B 1 90 ? 6.238 -11.477 -12.602 1 98.69 90 LEU B N 1
ATOM 1459 C CA . LEU B 1 90 ? 5.082 -11.344 -13.477 1 98.69 90 LEU B CA 1
ATOM 1460 C C . LEU B 1 90 ? 5.516 -11.016 -14.898 1 98.69 90 LEU B C 1
ATOM 1462 O O . LEU B 1 90 ? 6.477 -10.273 -15.109 1 98.69 90 LEU B O 1
ATOM 1466 N N . ASN B 1 91 ? 4.734 -11.531 -15.836 1 98.31 91 ASN B N 1
ATOM 1467 C CA . ASN B 1 91 ? 4.996 -11.133 -17.219 1 98.31 91 ASN B CA 1
ATOM 1468 C C . ASN B 1 91 ? 4.297 -9.828 -17.562 1 98.31 91 ASN B C 1
ATOM 1470 O O . ASN B 1 91 ? 3.586 -9.258 -16.734 1 98.31 91 ASN B O 1
ATOM 1474 N N . ASP B 1 92 ? 4.539 -9.359 -18.828 1 97.38 92 ASP B N 1
ATOM 1475 C CA . ASP B 1 92 ? 4.062 -8.047 -19.25 1 97.38 92 ASP B CA 1
ATOM 1476 C C . ASP B 1 92 ? 2.537 -7.969 -19.172 1 97.38 92 ASP B C 1
ATOM 1478 O O . ASP B 1 92 ? 1.979 -6.953 -18.766 1 97.38 92 ASP B O 1
ATOM 1482 N N . ARG B 1 93 ? 1.926 -8.992 -19.594 1 97.5 93 ARG B N 1
ATOM 1483 C CA . ARG B 1 93 ? 0.467 -9.016 -19.578 1 97.5 93 ARG B CA 1
ATOM 1484 C C . ARG B 1 93 ? -0.066 -8.938 -18.141 1 97.5 93 ARG B C 1
ATOM 1486 O O . ARG B 1 93 ? -1.017 -8.203 -17.875 1 97.5 93 ARG B O 1
ATOM 1493 N N . GLN B 1 94 ? 0.537 -9.703 -17.312 1 97.94 94 GLN B N 1
ATOM 1494 C CA . GLN B 1 94 ? 0.149 -9.695 -15.898 1 97.94 94 GLN B CA 1
ATOM 1495 C C . GLN B 1 94 ? 0.402 -8.328 -15.273 1 97.94 94 GLN B C 1
ATOM 1497 O O . GLN B 1 94 ? -0.399 -7.848 -14.469 1 97.94 94 GLN B O 1
ATOM 1502 N N . MET B 1 95 ? 1.464 -7.68 -15.719 1 97.94 95 MET B N 1
ATOM 1503 C CA . MET B 1 95 ? 1.785 -6.355 -15.188 1 97.94 95 MET B CA 1
ATOM 1504 C C . MET B 1 95 ? 0.743 -5.328 -15.617 1 97.94 95 MET B C 1
ATOM 1506 O O . MET B 1 95 ? 0.389 -4.438 -14.844 1 97.94 95 MET B O 1
ATOM 1510 N N . VAL B 1 96 ? 0.286 -5.383 -16.812 1 97.38 96 VAL B N 1
ATOM 1511 C CA . VAL B 1 96 ? -0.747 -4.477 -17.297 1 97.38 96 VAL B CA 1
ATOM 1512 C C . VAL B 1 96 ? -2.014 -4.633 -16.453 1 97.38 96 VAL B C 1
ATOM 1514 O O . VAL B 1 96 ? -2.615 -3.643 -16.047 1 97.38 96 VAL B O 1
ATOM 1517 N N . GLU B 1 97 ? -2.373 -5.852 -16.219 1 97.5 97 GLU B N 1
ATOM 1518 C CA . GLU B 1 97 ? -3.559 -6.117 -15.414 1 97.5 97 GLU B CA 1
ATOM 1519 C C . GLU B 1 97 ? -3.357 -5.668 -13.969 1 97.5 97 GLU B C 1
ATOM 1521 O O . GLU B 1 97 ? -4.254 -5.074 -13.367 1 97.5 97 GLU B O 1
ATOM 1526 N N . LEU B 1 98 ? -2.156 -5.961 -13.438 1 98.12 98 LEU B N 1
ATOM 1527 C CA . LEU B 1 98 ? -1.829 -5.508 -12.094 1 98.12 98 LEU B CA 1
ATOM 1528 C C . LEU B 1 98 ? -1.983 -3.994 -11.977 1 98.12 98 LEU B C 1
ATOM 1530 O O . LEU B 1 98 ? -2.562 -3.496 -11.008 1 98.12 98 LEU B O 1
ATOM 1534 N N . ASN B 1 99 ? -1.479 -3.258 -12.977 1 97.31 99 ASN B N 1
ATOM 1535 C CA . ASN B 1 99 ? -1.572 -1.802 -12.969 1 97.31 99 ASN B CA 1
ATOM 1536 C C . ASN B 1 99 ? -3.023 -1.333 -12.922 1 97.31 99 ASN B C 1
ATOM 1538 O O . ASN B 1 99 ? -3.357 -0.414 -12.172 1 97.31 99 ASN B O 1
ATOM 1542 N N . ARG B 1 100 ? -3.838 -1.944 -13.68 1 95.94 100 ARG B N 1
ATOM 1543 C CA . ARG B 1 100 ? -5.25 -1.575 -13.727 1 95.94 100 ARG B CA 1
ATOM 1544 C C . ARG B 1 100 ? -5.918 -1.805 -12.375 1 95.94 100 ARG B C 1
ATOM 1546 O O . ARG B 1 100 ? -6.648 -0.942 -11.883 1 95.94 100 ARG B O 1
ATOM 1553 N N . LEU B 1 101 ? -5.664 -2.957 -11.805 1 96.75 101 LEU B N 1
ATOM 1554 C CA . LEU B 1 101 ? -6.281 -3.299 -10.523 1 96.75 101 LEU B CA 1
ATOM 1555 C C . LEU B 1 101 ? -5.797 -2.361 -9.422 1 96.75 101 LEU B C 1
ATOM 1557 O O . LEU B 1 101 ? -6.594 -1.902 -8.602 1 96.75 101 LEU B O 1
ATOM 1561 N N . LEU B 1 102 ? -4.48 -2.084 -9.422 1 97.25 102 LEU B N 1
ATOM 1562 C CA . LEU B 1 102 ? -3.916 -1.19 -8.414 1 97.25 102 LEU B CA 1
ATOM 1563 C C . LEU B 1 102 ? -4.508 0.209 -8.539 1 97.25 102 LEU B C 1
ATOM 1565 O O . LEU B 1 102 ? -4.758 0.873 -7.527 1 97.25 102 LEU B O 1
ATOM 1569 N N . ALA B 1 103 ? -4.684 0.645 -9.781 1 95.5 103 ALA B N 1
ATOM 1570 C CA . ALA B 1 103 ? -5.277 1.96 -10 1 95.5 103 ALA B CA 1
ATOM 1571 C C . ALA B 1 103 ? -6.668 2.043 -9.375 1 95.5 103 ALA B C 1
ATOM 1573 O O . ALA B 1 103 ? -7.027 3.062 -8.781 1 95.5 103 ALA B O 1
ATOM 1574 N N . VAL B 1 104 ? -7.434 1.019 -9.469 1 93.44 104 VAL B N 1
ATOM 1575 C CA . VAL B 1 104 ? -8.789 0.968 -8.93 1 93.44 104 VAL B CA 1
ATOM 1576 C C . VAL B 1 104 ? -8.734 0.952 -7.402 1 93.44 104 VAL B C 1
ATOM 1578 O O . VAL B 1 104 ? -9.422 1.74 -6.742 1 93.44 104 VAL B O 1
ATOM 1581 N N . VAL B 1 105 ? -7.879 0.155 -6.848 1 95.25 105 VAL B N 1
ATOM 1582 C CA . VAL B 1 105 ? -7.832 -0.086 -5.41 1 95.25 105 VAL B CA 1
ATOM 1583 C C . VAL B 1 105 ? -7.34 1.17 -4.691 1 95.25 105 VAL B C 1
ATOM 1585 O O . VAL B 1 105 ? -7.855 1.526 -3.631 1 95.25 105 VAL B O 1
ATOM 1588 N N . ILE B 1 106 ? -6.359 1.864 -5.316 1 94.19 106 ILE B N 1
ATOM 1589 C CA . ILE B 1 106 ? -5.789 3.035 -4.656 1 94.19 106 ILE B CA 1
ATOM 1590 C C . ILE B 1 106 ? -6.504 4.297 -5.137 1 94.19 106 ILE B C 1
ATOM 1592 O O . ILE B 1 106 ? -6.219 5.398 -4.66 1 94.19 106 ILE B O 1
ATOM 1596 N N . GLY B 1 107 ? -7.465 4.172 -6.031 1 90.88 107 GLY B N 1
ATOM 1597 C CA . GLY B 1 107 ? -8.32 5.273 -6.438 1 90.88 107 GLY B CA 1
ATOM 1598 C C . GLY B 1 107 ? -7.652 6.215 -7.418 1 90.88 107 GLY B C 1
ATOM 1599 O O . GLY B 1 107 ? -7.852 7.43 -7.359 1 90.88 107 GLY B O 1
ATOM 1600 N N . LEU B 1 108 ? -6.773 5.723 -8.188 1 88.75 108 LEU B N 1
ATOM 1601 C CA . LEU B 1 108 ? -6.105 6.52 -9.211 1 88.75 108 LEU B CA 1
ATOM 1602 C C . LEU B 1 108 ? -6.785 6.344 -10.57 1 88.75 108 LEU B C 1
ATOM 1604 O O . LEU B 1 108 ? -6.18 6.602 -11.609 1 88.75 108 LEU B O 1
ATOM 1608 N N . THR B 1 109 ? -8.023 6.059 -10.555 1 73.12 109 THR B N 1
ATOM 1609 C CA . THR B 1 109 ? -8.727 5.832 -11.812 1 73.12 109 THR B CA 1
ATOM 1610 C C . THR B 1 109 ? -9.156 7.156 -12.438 1 73.12 109 THR B C 1
ATOM 1612 O O . THR B 1 109 ? -9.328 8.148 -11.734 1 73.12 109 THR B O 1
#